Protein AF-A0A962C702-F1 (afdb_monomer)

Radius of gyration: 21.76 Å; Cα contacts (8 Å, |Δi|>4): 280; chains: 1; bounding box: 51×51×62 Å

pLDDT: mean 95.21, std 2.83, range [82.69, 98.62]

Sequence (233 aa):
FKPFEAFQQLKNHALFKPLLEGGEILSAGARAIIEGGYQSLPKVEMPGAMLIGDSAGLVNVPKIKGTHQAMRSGMLAAEHIAETGKCAGWDAKLRASVVMKELRKVRNIRPGFNKGLWFGLANAGWETATAGLSPWTLKNHADHSALKKVSDYESPKRDWTERTLPPRDRL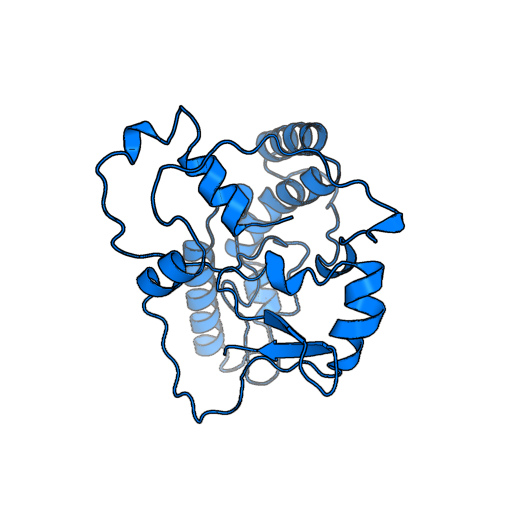ASVYFAATEHDEDQPVHLKVADTNVCITRCAEEYDNPCTRFCPAGVYEIVEDEAGKRLQINA

Mean predicted aligned error: 4.08 Å

Structure (mmCIF, N/CA/C/O backbone):
data_AF-A0A962C702-F1
#
_entry.id   AF-A0A962C702-F1
#
loop_
_atom_site.group_PDB
_atom_site.id
_atom_site.type_symbol
_atom_site.label_atom_id
_atom_site.label_alt_id
_atom_site.label_comp_id
_atom_site.label_asym_id
_atom_site.label_entity_id
_atom_site.label_seq_id
_atom_site.pdbx_PDB_ins_code
_atom_site.Cartn_x
_atom_site.Cartn_y
_atom_site.Cartn_z
_atom_site.occupancy
_atom_site.B_iso_or_equiv
_atom_site.auth_seq_id
_atom_site.auth_comp_id
_atom_site.auth_asym_id
_atom_site.auth_atom_id
_atom_site.pdbx_PDB_model_num
ATOM 1 N N . PHE A 1 1 ? 3.255 3.039 -15.295 1.00 82.69 1 PHE A N 1
ATOM 2 C CA . PHE A 1 1 ? 4.302 3.159 -14.246 1.00 82.69 1 PHE A CA 1
ATOM 3 C C . PHE A 1 1 ? 4.857 1.770 -13.937 1.00 82.69 1 PHE A C 1
ATOM 5 O O . PHE A 1 1 ? 4.079 0.830 -13.961 1.00 82.69 1 PHE A O 1
ATOM 12 N N . LYS A 1 2 ? 6.175 1.622 -13.722 1.00 91.19 2 LYS A N 1
ATOM 13 C CA . LYS A 1 2 ? 6.840 0.339 -13.413 1.00 91.19 2 LYS A CA 1
ATOM 14 C C . LYS A 1 2 ? 7.504 0.446 -12.023 1.00 91.19 2 LYS A C 1
ATOM 16 O O . LYS A 1 2 ? 8.588 1.025 -11.955 1.00 91.19 2 LYS A O 1
ATOM 21 N N . PRO A 1 3 ? 6.869 -0.024 -10.928 1.00 94.12 3 PRO A N 1
ATOM 22 C CA . PRO A 1 3 ? 7.377 0.165 -9.564 1.00 94.12 3 PRO A CA 1
ATOM 23 C C . PRO A 1 3 ? 8.768 -0.436 -9.345 1.00 94.12 3 PRO A C 1
ATOM 25 O O . PRO A 1 3 ? 9.640 0.232 -8.797 1.00 94.12 3 PRO A O 1
ATOM 28 N N . PHE A 1 4 ? 8.995 -1.658 -9.844 1.00 94.06 4 PHE A N 1
ATOM 29 C CA . PHE A 1 4 ? 10.299 -2.319 -9.763 1.00 94.06 4 PHE A CA 1
ATOM 30 C C . PHE A 1 4 ? 11.403 -1.456 -10.379 1.00 94.06 4 PHE A C 1
ATOM 32 O O . PHE A 1 4 ? 12.407 -1.180 -9.732 1.00 94.06 4 PHE A O 1
ATOM 39 N N . GLU A 1 5 ? 11.190 -0.964 -11.602 1.00 92.81 5 GLU A N 1
ATOM 40 C CA . GLU A 1 5 ? 12.182 -0.141 -12.296 1.00 92.81 5 GLU A CA 1
ATOM 41 C C . GLU A 1 5 ? 12.430 1.182 -11.567 1.00 92.81 5 GLU A C 1
ATOM 43 O O . GLU A 1 5 ? 13.575 1.588 -11.421 1.00 92.81 5 GLU A O 1
ATOM 48 N N . ALA A 1 6 ? 11.390 1.821 -11.022 1.00 94.25 6 ALA A N 1
ATOM 49 C CA . ALA A 1 6 ? 11.559 3.035 -10.223 1.00 94.25 6 ALA A CA 1
ATOM 50 C C . ALA A 1 6 ? 12.464 2.803 -8.995 1.00 94.25 6 ALA A C 1
ATOM 52 O O . ALA A 1 6 ? 13.314 3.639 -8.694 1.00 94.25 6 ALA A O 1
ATOM 53 N N . PHE A 1 7 ? 12.334 1.654 -8.325 1.00 95.31 7 PHE A N 1
ATOM 54 C CA . PHE A 1 7 ? 13.227 1.279 -7.228 1.00 95.31 7 PHE A CA 1
ATOM 55 C C . PHE A 1 7 ? 14.659 0.993 -7.707 1.00 95.31 7 PHE A C 1
ATOM 57 O O . PHE A 1 7 ? 15.620 1.433 -7.077 1.00 95.31 7 PHE A O 1
ATOM 64 N N . GLN A 1 8 ? 14.832 0.318 -8.848 1.00 95.00 8 GLN A N 1
ATOM 65 C CA . GLN A 1 8 ? 16.167 0.097 -9.415 1.00 95.00 8 GLN A CA 1
ATOM 66 C C . GLN A 1 8 ? 16.855 1.416 -9.804 1.00 95.00 8 GLN A C 1
ATOM 68 O O . GLN A 1 8 ? 18.053 1.575 -9.567 1.00 95.00 8 GLN A O 1
ATOM 73 N N . GLN A 1 9 ? 16.107 2.379 -10.343 1.00 94.88 9 GLN A N 1
ATOM 74 C CA . GLN A 1 9 ? 16.610 3.715 -10.672 1.00 94.88 9 GLN A CA 1
ATOM 75 C C . GLN A 1 9 ? 17.027 4.489 -9.414 1.00 94.88 9 GLN A C 1
ATOM 77 O O . GLN A 1 9 ? 18.095 5.095 -9.402 1.00 94.88 9 GLN A O 1
ATOM 82 N N . LEU A 1 10 ? 16.263 4.389 -8.316 1.00 95.19 10 LEU A N 1
ATOM 83 C CA . LEU A 1 10 ? 16.649 4.971 -7.024 1.00 95.19 10 LEU A CA 1
ATOM 84 C C . LEU A 1 10 ? 18.017 4.458 -6.555 1.00 95.19 10 LEU A C 1
ATOM 86 O O . LEU A 1 10 ? 18.862 5.254 -6.159 1.00 95.19 10 LEU A O 1
ATOM 90 N N . LYS A 1 11 ? 18.267 3.146 -6.646 1.00 95.75 11 LYS A N 1
ATOM 91 C CA . LYS A 1 11 ? 19.567 2.569 -6.264 1.00 95.75 11 LYS A CA 1
ATOM 92 C C . LYS A 1 11 ? 20.726 3.078 -7.120 1.00 95.75 11 LYS A C 1
ATOM 94 O O . LYS A 1 11 ? 21.837 3.184 -6.619 1.00 95.75 11 LYS A O 1
ATOM 99 N N . ASN A 1 12 ? 20.481 3.379 -8.396 1.00 95.38 12 ASN A N 1
ATOM 100 C CA . ASN A 1 12 ? 21.506 3.880 -9.318 1.00 95.38 12 ASN A CA 1
ATOM 101 C C . ASN A 1 12 ? 21.671 5.411 -9.263 1.00 95.38 12 ASN A C 1
ATOM 103 O O . ASN A 1 12 ? 22.536 5.958 -9.945 1.00 95.38 12 ASN A O 1
ATOM 107 N N . HIS A 1 13 ? 20.886 6.113 -8.444 1.00 95.56 13 HIS A N 1
ATOM 108 C CA . HIS A 1 13 ? 21.063 7.540 -8.206 1.00 95.56 13 HIS A CA 1
ATOM 109 C C . HIS A 1 13 ? 22.401 7.814 -7.496 1.00 95.56 13 HIS A C 1
ATOM 111 O O . HIS A 1 13 ? 22.803 7.055 -6.614 1.00 95.56 13 HIS A O 1
ATOM 117 N N . ALA A 1 14 ? 23.064 8.929 -7.827 1.00 94.88 14 ALA A N 1
ATOM 118 C CA . ALA A 1 14 ? 24.419 9.258 -7.360 1.00 94.88 14 ALA A CA 1
ATOM 119 C C . ALA A 1 14 ? 24.585 9.265 -5.826 1.00 94.88 14 ALA A C 1
ATOM 121 O O . ALA A 1 14 ? 25.662 8.969 -5.326 1.00 94.88 14 ALA A O 1
ATOM 122 N N . LEU A 1 15 ? 23.515 9.562 -5.080 1.00 96.31 15 LEU A N 1
ATOM 123 C CA . LEU A 1 15 ? 23.517 9.522 -3.609 1.00 96.31 15 LEU A CA 1
ATOM 124 C C . LEU A 1 15 ? 23.436 8.107 -3.012 1.00 96.31 15 LEU A C 1
ATOM 126 O O . LEU A 1 15 ? 23.835 7.916 -1.870 1.00 96.31 15 LEU A O 1
ATOM 130 N N . PHE A 1 16 ? 22.892 7.133 -3.746 1.00 96.25 16 PHE A N 1
ATOM 131 C CA . PHE A 1 16 ? 22.671 5.772 -3.243 1.00 96.25 16 PHE A CA 1
ATOM 132 C C . PHE A 1 16 ? 23.670 4.777 -3.820 1.00 96.25 16 PHE A C 1
ATOM 134 O O . PHE A 1 16 ? 24.119 3.888 -3.102 1.00 96.25 16 PHE A O 1
ATOM 141 N N . LYS A 1 17 ? 24.047 4.936 -5.093 1.00 96.31 17 LYS A N 1
ATOM 142 C CA . LYS A 1 17 ? 24.906 3.987 -5.801 1.00 96.31 17 LYS A CA 1
ATOM 143 C C . LYS A 1 17 ? 26.228 3.702 -5.069 1.00 96.31 17 LYS A C 1
ATOM 145 O O . LYS A 1 17 ? 26.481 2.523 -4.832 1.00 96.31 17 LYS A O 1
ATOM 150 N N . PRO A 1 18 ? 27.000 4.705 -4.599 1.00 96.88 18 PRO A N 1
ATOM 151 C CA . PRO A 1 18 ? 28.254 4.451 -3.882 1.00 96.88 18 PRO A CA 1
ATOM 152 C C . PRO A 1 18 ? 28.088 3.664 -2.574 1.00 96.88 18 PRO A C 1
ATOM 154 O O . PRO A 1 18 ? 29.028 3.024 -2.124 1.00 96.88 18 PRO A O 1
ATOM 157 N N . LEU A 1 19 ? 26.900 3.693 -1.957 1.00 97.31 19 LEU A N 1
ATOM 158 C CA . LEU A 1 19 ? 26.612 2.948 -0.724 1.00 97.31 19 LEU A CA 1
ATOM 159 C C . LEU A 1 19 ? 26.338 1.460 -0.980 1.00 97.31 19 LEU A C 1
ATOM 161 O O . LEU A 1 19 ? 26.326 0.668 -0.043 1.00 97.31 19 LEU A O 1
ATOM 165 N N . LEU A 1 20 ? 26.050 1.099 -2.232 1.00 96.75 20 LEU A N 1
ATOM 166 C CA . LEU A 1 20 ? 25.644 -0.244 -2.649 1.00 96.75 20 LEU A CA 1
ATOM 167 C C . LEU A 1 20 ? 26.696 -0.925 -3.536 1.00 96.75 20 LEU A C 1
ATOM 169 O O . LEU A 1 20 ? 26.612 -2.130 -3.768 1.00 96.75 20 LEU A O 1
ATOM 173 N N . GLU A 1 21 ? 27.658 -0.169 -4.068 1.00 96.25 21 GLU A N 1
ATOM 174 C CA . GLU A 1 21 ? 28.747 -0.696 -4.891 1.00 96.25 21 GLU A CA 1
ATOM 175 C C . GLU A 1 21 ? 29.597 -1.709 -4.113 1.00 96.25 21 GLU A C 1
ATOM 177 O O . GLU A 1 21 ? 29.965 -1.491 -2.963 1.00 96.25 21 GLU A O 1
ATOM 182 N N . GLY A 1 22 ? 29.878 -2.853 -4.745 1.00 95.69 22 GLY A N 1
ATOM 183 C CA . GLY A 1 22 ? 30.569 -3.979 -4.107 1.00 95.69 22 GLY A CA 1
ATOM 184 C C . GLY A 1 22 ? 29.722 -4.773 -3.103 1.00 95.69 22 GLY A C 1
ATOM 185 O O . GLY A 1 22 ? 30.197 -5.781 -2.590 1.00 95.69 22 GLY A O 1
ATOM 186 N N . GLY A 1 23 ? 28.483 -4.351 -2.833 1.00 95.75 23 GLY A N 1
ATOM 187 C CA . GLY A 1 23 ? 27.560 -5.064 -1.957 1.00 95.75 23 GLY A CA 1
ATOM 188 C C . GLY A 1 23 ? 26.933 -6.301 -2.605 1.00 95.75 23 GLY A C 1
ATOM 189 O O . GLY A 1 23 ? 26.835 -6.416 -3.829 1.00 95.75 23 GLY A O 1
ATOM 190 N N . GLU A 1 24 ? 26.448 -7.204 -1.757 1.00 95.00 24 GLU A N 1
ATOM 191 C CA . GLU A 1 24 ? 25.751 -8.431 -2.142 1.00 95.00 24 GLU A CA 1
ATOM 192 C C . GLU A 1 24 ? 24.275 -8.376 -1.724 1.00 95.00 24 GLU A C 1
ATOM 194 O O . GLU A 1 24 ? 23.918 -7.811 -0.687 1.00 95.00 24 GLU A O 1
ATOM 199 N N . ILE A 1 25 ? 23.394 -8.962 -2.538 1.00 94.88 25 ILE A N 1
ATOM 200 C CA . ILE A 1 25 ? 21.971 -9.084 -2.210 1.00 94.88 25 ILE A CA 1
ATOM 201 C C . ILE A 1 25 ? 21.776 -10.371 -1.418 1.00 94.88 25 ILE A C 1
ATOM 203 O O . ILE A 1 25 ? 21.958 -11.456 -1.954 1.00 94.88 25 ILE A O 1
ATOM 207 N N . LEU A 1 26 ? 21.345 -10.242 -0.165 1.00 95.25 26 LEU A N 1
ATOM 208 C CA . LEU A 1 26 ? 21.017 -11.398 0.677 1.00 95.25 26 LEU A CA 1
ATOM 209 C C . LEU A 1 26 ? 19.548 -11.813 0.562 1.00 95.25 26 LEU A C 1
ATOM 211 O O . LEU A 1 26 ? 19.212 -12.980 0.719 1.00 95.25 26 LEU A O 1
ATOM 215 N N . SER A 1 27 ? 18.663 -10.850 0.310 1.00 95.25 27 SER A N 1
ATOM 216 C CA . SER A 1 27 ? 17.223 -11.082 0.216 1.00 95.25 27 SER A CA 1
ATOM 217 C C . SER A 1 27 ? 16.543 -9.963 -0.562 1.00 95.25 27 SER A C 1
ATOM 219 O O . SER A 1 27 ? 16.979 -8.809 -0.500 1.00 95.25 27 SER A O 1
ATOM 221 N N . ALA A 1 28 ? 15.432 -10.277 -1.219 1.00 94.62 28 ALA A N 1
ATOM 222 C CA . ALA A 1 28 ? 14.555 -9.300 -1.848 1.00 94.62 28 ALA A CA 1
ATOM 223 C C . ALA A 1 28 ? 13.089 -9.604 -1.529 1.00 94.62 28 ALA A C 1
ATOM 225 O O . ALA A 1 28 ? 12.718 -10.726 -1.217 1.00 94.62 28 ALA A O 1
ATOM 226 N N . GLY A 1 29 ? 12.230 -8.593 -1.611 1.00 94.62 29 GLY A N 1
ATOM 227 C CA . GLY A 1 29 ? 10.808 -8.782 -1.369 1.00 94.62 29 GLY A CA 1
ATOM 228 C C . GLY A 1 29 ? 9.992 -7.570 -1.777 1.00 94.62 29 GLY A C 1
ATOM 229 O O . GLY A 1 29 ? 10.511 -6.461 -1.924 1.00 94.62 29 GLY A O 1
ATOM 230 N N . ALA A 1 30 ? 8.696 -7.790 -1.957 1.00 95.06 30 ALA A N 1
ATOM 231 C CA . ALA A 1 30 ? 7.734 -6.739 -2.234 1.00 95.06 30 ALA A CA 1
ATOM 232 C C . ALA A 1 30 ? 6.443 -7.009 -1.463 1.00 95.06 30 ALA A C 1
ATOM 234 O O . ALA A 1 30 ? 5.958 -8.138 -1.401 1.00 95.06 30 ALA A O 1
ATOM 235 N N . ARG A 1 31 ? 5.866 -5.956 -0.886 1.00 95.25 31 ARG A N 1
ATOM 236 C CA . ARG A 1 31 ? 4.598 -6.031 -0.163 1.00 95.25 31 ARG A CA 1
ATOM 237 C C . ARG A 1 31 ? 3.802 -4.757 -0.403 1.00 95.25 31 ARG A C 1
ATOM 239 O O . ARG A 1 31 ? 4.366 -3.665 -0.397 1.00 95.25 31 ARG A O 1
ATOM 246 N N . ALA A 1 32 ? 2.497 -4.898 -0.612 1.00 95.44 32 ALA A N 1
ATOM 247 C CA . ALA A 1 32 ? 1.594 -3.756 -0.587 1.00 95.44 32 ALA A CA 1
ATOM 248 C C . ALA A 1 32 ? 1.480 -3.221 0.848 1.00 95.44 32 ALA A C 1
ATOM 250 O O . ALA A 1 32 ? 1.420 -3.998 1.800 1.00 95.44 32 ALA A O 1
ATOM 251 N N . ILE A 1 33 ? 1.427 -1.900 0.991 1.00 94.94 33 ILE A N 1
ATOM 252 C CA . ILE A 1 33 ? 1.193 -1.218 2.265 1.00 94.94 33 ILE A CA 1
ATOM 253 C C . ILE A 1 33 ? -0.143 -0.485 2.203 1.00 94.94 33 ILE A C 1
ATOM 255 O O . ILE A 1 33 ? -0.552 -0.003 1.148 1.00 94.94 33 ILE A O 1
ATOM 259 N N . ILE A 1 34 ? -0.830 -0.400 3.338 1.00 94.88 34 ILE A N 1
ATOM 260 C CA . ILE A 1 34 ? -2.111 0.288 3.428 1.00 94.88 34 ILE A CA 1
ATOM 261 C C . ILE A 1 34 ? -1.848 1.783 3.552 1.00 94.88 34 ILE A C 1
ATOM 263 O O . ILE A 1 34 ? -1.148 2.219 4.465 1.00 94.88 34 ILE A O 1
ATOM 267 N N . GLU A 1 35 ? -2.465 2.572 2.670 1.00 95.25 35 GLU A N 1
ATOM 268 C CA . GLU A 1 35 ? -2.327 4.029 2.695 1.00 95.25 35 GLU A CA 1
ATOM 269 C C . GLU A 1 35 ? -3.626 4.824 2.890 1.00 95.25 35 GLU A C 1
ATOM 271 O O . GLU A 1 35 ? -3.594 6.049 3.005 1.00 95.25 35 GLU A O 1
ATOM 276 N N . GLY A 1 36 ? -4.767 4.137 3.002 1.00 94.50 36 GLY A N 1
ATOM 277 C CA . GLY A 1 36 ? -6.073 4.780 3.170 1.00 94.50 36 GLY A CA 1
ATOM 278 C C . GLY A 1 36 ? -6.286 5.446 4.538 1.00 94.50 36 GLY A C 1
ATOM 279 O O . GLY A 1 36 ? -6.975 6.463 4.634 1.00 94.50 36 GLY A O 1
ATOM 280 N N . GLY A 1 37 ? -5.674 4.909 5.597 1.00 93.81 37 GLY A N 1
ATOM 281 C CA . GLY A 1 37 ? -5.727 5.475 6.946 1.00 93.81 37 GLY A CA 1
ATOM 282 C C . GLY A 1 37 ? -7.147 5.618 7.510 1.00 93.81 37 GLY A C 1
ATOM 283 O O . GLY A 1 37 ? -8.040 4.825 7.220 1.00 93.81 37 GLY A O 1
ATOM 284 N N . TYR A 1 38 ? -7.357 6.655 8.329 1.00 96.31 38 TYR A N 1
ATOM 285 C CA . TYR A 1 38 ? -8.595 6.882 9.088 1.00 96.31 38 TYR A CA 1
ATOM 286 C C . TYR A 1 38 ? -9.871 6.862 8.228 1.00 96.31 38 TYR A C 1
ATOM 288 O O . TYR A 1 38 ? -10.896 6.338 8.655 1.00 96.31 38 TYR A O 1
ATOM 296 N N . GLN A 1 39 ? -9.822 7.432 7.023 1.00 95.50 39 GLN A N 1
ATOM 297 C CA . GLN A 1 39 ? -10.988 7.568 6.143 1.00 95.50 39 GLN A CA 1
ATOM 298 C C . GLN A 1 39 ? -11.396 6.272 5.454 1.00 95.50 39 GLN A C 1
ATOM 300 O O . GLN A 1 39 ? -12.529 6.169 4.992 1.00 95.50 39 GLN A O 1
ATOM 305 N N . SER A 1 40 ? -10.478 5.313 5.366 1.00 96.31 40 SER A N 1
ATOM 306 C CA . SER A 1 40 ? -10.712 4.032 4.703 1.00 96.31 40 SER A CA 1
ATOM 307 C C . SER A 1 40 ? -10.994 2.903 5.694 1.00 96.31 40 SER A C 1
ATOM 309 O O . SER A 1 40 ? -11.042 1.749 5.281 1.00 96.31 40 SER A O 1
ATOM 311 N N . LEU A 1 41 ? -11.176 3.211 6.985 1.00 95.88 41 LEU A N 1
ATOM 312 C CA . LEU A 1 41 ? -11.465 2.203 8.000 1.00 95.88 41 LEU A CA 1
ATOM 313 C C . LEU A 1 41 ? -12.861 1.593 7.767 1.00 95.88 41 LEU A C 1
ATOM 315 O O . LEU A 1 41 ? -13.858 2.317 7.894 1.00 95.88 41 LEU A O 1
ATOM 319 N N . PRO A 1 42 ? -12.968 0.284 7.477 1.00 96.19 42 PRO A N 1
ATOM 320 C CA . PRO A 1 42 ? -14.259 -0.369 7.316 1.00 96.19 42 PRO A CA 1
ATOM 321 C C . PRO A 1 42 ? -14.951 -0.540 8.676 1.00 96.19 42 PRO A C 1
ATOM 323 O O . PRO A 1 42 ? -14.429 -0.151 9.725 1.00 96.19 42 PRO A O 1
ATOM 326 N N . LYS A 1 43 ? -16.133 -1.162 8.674 1.00 97.75 43 LYS A N 1
ATOM 327 C CA . LYS A 1 43 ? -16.641 -1.795 9.893 1.00 97.75 43 LYS A CA 1
ATOM 328 C C . LYS A 1 43 ? -15.689 -2.936 10.259 1.00 97.75 43 LYS A C 1
ATOM 330 O O . LYS A 1 43 ? -15.456 -3.814 9.432 1.00 97.75 43 LYS A O 1
ATOM 335 N N . VAL A 1 44 ? -15.139 -2.917 11.471 1.00 98.31 44 VAL A N 1
ATOM 336 C CA . VAL A 1 44 ? -14.094 -3.879 11.877 1.00 98.31 44 VAL A CA 1
ATOM 337 C C . VAL A 1 44 ? -14.623 -5.098 12.636 1.00 98.31 44 VAL A C 1
ATOM 339 O O . VAL A 1 44 ? -13.837 -5.867 13.173 1.00 98.31 44 VAL A O 1
ATOM 342 N N . GLU A 1 45 ? -15.937 -5.307 12.687 1.00 97.94 45 GLU A N 1
ATOM 343 C CA . GLU A 1 45 ? -16.560 -6.436 13.387 1.00 97.94 45 GLU A CA 1
ATOM 344 C C . GLU A 1 45 ? -17.673 -7.087 12.556 1.00 97.94 45 GLU A C 1
ATOM 346 O O . GLU A 1 45 ? -18.395 -6.413 11.812 1.00 97.94 45 GLU A O 1
ATOM 351 N N . MET A 1 46 ? -17.847 -8.394 12.740 1.00 97.62 46 MET A N 1
ATOM 352 C CA . MET A 1 46 ? -18.947 -9.195 12.198 1.00 97.62 46 MET A CA 1
ATOM 353 C C . MET A 1 46 ? -19.212 -10.411 13.110 1.00 97.62 46 MET A C 1
ATOM 355 O O . MET A 1 46 ? -18.408 -10.678 14.009 1.00 97.62 46 MET A O 1
ATOM 359 N N . PRO A 1 47 ? -20.328 -11.150 12.946 1.00 97.12 47 PRO A N 1
ATOM 360 C CA . PRO A 1 47 ? -20.579 -12.349 13.742 1.00 97.12 47 PRO A CA 1
ATOM 361 C C . PRO A 1 47 ? -19.411 -13.339 13.650 1.00 97.12 47 PRO A C 1
ATOM 363 O O . PRO A 1 47 ? -19.092 -13.831 12.573 1.00 97.12 47 PRO A O 1
ATOM 366 N N . GLY A 1 48 ? -18.760 -13.593 14.787 1.00 96.62 48 GLY A N 1
ATOM 367 C CA . GLY A 1 48 ? -17.631 -14.519 14.886 1.00 96.62 48 GLY A CA 1
ATOM 368 C C . GLY A 1 48 ? -16.276 -13.986 14.408 1.00 96.62 48 GLY A C 1
ATOM 369 O O . GLY A 1 48 ? -15.314 -14.746 14.447 1.00 96.62 48 GLY A O 1
ATOM 370 N N . ALA A 1 49 ? -16.156 -12.720 13.983 1.00 97.81 49 ALA A N 1
ATOM 371 C CA . ALA A 1 49 ? -14.866 -12.177 13.554 1.00 97.81 49 ALA A CA 1
ATOM 372 C C . ALA A 1 49 ? -14.655 -10.689 13.881 1.00 97.81 49 ALA A C 1
ATOM 374 O O . ALA A 1 49 ? -15.578 -9.872 13.910 1.00 97.81 49 ALA A O 1
ATOM 375 N N . MET A 1 50 ? -13.382 -10.344 14.082 1.00 98.38 50 MET A N 1
ATOM 376 C CA . MET A 1 50 ? -12.879 -8.989 14.300 1.00 98.38 50 MET A CA 1
ATOM 377 C C . MET A 1 50 ? -11.700 -8.732 13.358 1.00 98.38 50 MET A C 1
ATOM 379 O O . MET A 1 50 ? -10.844 -9.596 13.179 1.00 98.38 50 MET A O 1
ATOM 383 N N . LEU A 1 51 ? -11.634 -7.536 12.778 1.00 98.38 51 LEU A N 1
ATOM 384 C CA . LEU A 1 51 ? -10.494 -7.073 11.992 1.00 98.38 51 LEU A CA 1
ATOM 385 C C . LEU A 1 51 ? -9.542 -6.282 12.894 1.00 98.38 51 LEU A C 1
ATOM 387 O O . LEU A 1 51 ? -9.964 -5.380 13.623 1.00 98.38 51 LEU A O 1
ATOM 391 N N . ILE A 1 52 ? -8.253 -6.606 12.811 1.00 98.31 52 ILE A N 1
ATOM 392 C CA . ILE A 1 52 ? -7.160 -5.951 13.541 1.00 98.31 52 ILE A CA 1
ATOM 393 C C . ILE A 1 52 ? -5.985 -5.658 12.595 1.00 98.31 52 ILE A C 1
ATOM 395 O O . ILE A 1 52 ? -5.938 -6.152 11.466 1.00 98.31 52 ILE A O 1
ATOM 399 N N . GLY A 1 53 ? -5.028 -4.850 13.051 1.00 97.62 53 GLY A N 1
ATOM 400 C CA . GLY A 1 53 ? -3.805 -4.516 12.318 1.00 97.62 53 GLY A CA 1
ATOM 401 C C . GLY A 1 53 ? -4.030 -3.979 10.911 1.00 97.62 53 GLY A C 1
ATOM 402 O O . GLY A 1 53 ? -4.942 -3.190 10.664 1.00 97.62 53 GLY A O 1
ATOM 403 N N . ASP A 1 54 ? -3.174 -4.394 9.985 1.00 96.31 54 ASP A N 1
ATOM 404 C CA . ASP A 1 54 ? -3.204 -3.913 8.603 1.00 96.31 54 ASP A CA 1
ATOM 405 C C . ASP A 1 54 ? -4.437 -4.410 7.836 1.00 96.31 54 ASP A C 1
ATOM 407 O O . ASP A 1 54 ? -4.884 -3.729 6.921 1.00 96.31 54 ASP A O 1
ATOM 411 N N . SER A 1 55 ? -5.062 -5.516 8.263 1.00 96.06 55 SER A N 1
ATOM 412 C CA . SER A 1 55 ? -6.355 -5.968 7.721 1.00 96.06 55 SER A CA 1
ATOM 413 C C . SER A 1 55 ? -7.480 -4.967 8.018 1.00 96.06 55 SER A C 1
ATOM 415 O O . SER A 1 55 ? -8.322 -4.692 7.167 1.00 96.06 55 SER A O 1
ATOM 417 N N . ALA A 1 56 ? -7.451 -4.340 9.199 1.00 96.75 56 ALA A N 1
ATOM 418 C CA . ALA A 1 56 ? -8.323 -3.209 9.516 1.00 96.75 56 ALA A CA 1
ATOM 419 C C . ALA A 1 56 ? -7.839 -1.883 8.893 1.00 96.75 56 ALA A C 1
ATOM 421 O O . ALA A 1 56 ? -8.597 -0.920 8.860 1.00 96.75 56 ALA A O 1
ATOM 422 N N . GLY A 1 57 ? -6.599 -1.815 8.399 1.00 96.12 57 GLY A N 1
ATOM 423 C CA . GLY A 1 57 ? -6.019 -0.636 7.757 1.00 96.12 57 GLY A CA 1
ATOM 424 C C . GLY A 1 57 ? -5.374 0.372 8.712 1.00 96.12 57 GLY A C 1
ATOM 425 O O . GLY A 1 57 ? -5.450 1.582 8.496 1.00 96.12 57 GLY A O 1
ATOM 426 N N . LEU A 1 58 ? -4.731 -0.106 9.782 1.00 97.19 58 LEU A N 1
ATOM 427 C CA . LEU A 1 58 ? -4.280 0.727 10.907 1.00 97.19 58 LEU A CA 1
ATOM 428 C C . LEU A 1 58 ? -2.875 1.348 10.751 1.00 97.19 58 LEU A C 1
ATOM 430 O O . LEU A 1 58 ? -2.202 1.636 11.742 1.00 97.19 58 LEU A O 1
ATOM 434 N N . VAL A 1 59 ? -2.431 1.599 9.518 1.00 97.38 59 VAL A N 1
ATOM 435 C CA . VAL A 1 59 ? -1.088 2.124 9.220 1.00 97.38 59 VAL A CA 1
ATOM 436 C C . VAL A 1 59 ? -1.031 3.651 9.342 1.00 97.38 59 VAL A C 1
ATOM 438 O O . VAL A 1 59 ? -1.814 4.382 8.735 1.00 97.38 59 VAL A O 1
ATOM 441 N N . ASN A 1 60 ? -0.039 4.161 10.079 1.00 96.56 60 ASN A N 1
ATOM 442 C CA . ASN A 1 60 ? 0.332 5.575 10.063 1.00 96.56 60 ASN A CA 1
ATOM 443 C C . ASN A 1 60 ? 1.282 5.844 8.884 1.00 96.56 60 ASN A C 1
ATOM 445 O O . ASN A 1 60 ? 2.504 5.731 9.018 1.00 96.56 60 ASN A O 1
ATOM 449 N N . VAL A 1 61 ? 0.708 6.188 7.729 1.00 94.50 61 VAL A N 1
ATOM 450 C CA . VAL A 1 61 ? 1.433 6.354 6.454 1.00 94.50 61 VAL A CA 1
ATOM 451 C C . VAL A 1 61 ? 2.535 7.411 6.523 1.00 94.50 61 VAL A C 1
ATOM 453 O O . VAL A 1 61 ? 3.655 7.094 6.134 1.00 94.50 61 VAL A O 1
ATOM 456 N N . PRO A 1 62 ? 2.305 8.627 7.064 1.00 93.62 62 PRO A N 1
ATOM 457 C CA . PRO A 1 62 ? 3.356 9.649 7.102 1.00 93.62 62 PRO A CA 1
ATOM 458 C C . PRO A 1 62 ? 4.580 9.248 7.927 1.00 93.62 62 PRO A C 1
ATOM 460 O O . PRO A 1 62 ? 5.676 9.735 7.673 1.00 93.62 62 PRO A O 1
ATOM 463 N N . LYS A 1 63 ? 4.406 8.361 8.914 1.00 94.06 63 LYS A N 1
ATOM 464 C CA . LYS A 1 63 ? 5.517 7.798 9.692 1.00 94.06 63 LYS A CA 1
ATOM 465 C C . LYS A 1 63 ? 6.072 6.501 9.105 1.00 94.06 63 LYS A C 1
ATOM 467 O O . LYS A 1 63 ? 7.103 6.048 9.588 1.00 94.06 63 LYS A O 1
ATOM 472 N N . ILE A 1 64 ? 5.373 5.887 8.147 1.00 94.56 64 ILE A N 1
ATOM 473 C CA . ILE A 1 64 ? 5.622 4.528 7.643 1.00 94.56 64 ILE A CA 1
ATOM 474 C C . ILE A 1 64 ? 5.636 3.519 8.811 1.00 94.56 64 ILE A C 1
ATOM 476 O O . ILE A 1 64 ? 6.549 2.715 8.971 1.00 94.56 64 ILE A O 1
ATOM 480 N N . LYS A 1 65 ? 4.637 3.611 9.704 1.00 95.19 65 LYS A N 1
ATOM 481 C CA . LYS A 1 65 ? 4.544 2.765 10.910 1.00 95.19 65 LYS A CA 1
ATOM 482 C C . LYS A 1 65 ? 3.154 2.158 11.076 1.00 95.19 65 LYS A C 1
ATOM 484 O O . LYS A 1 65 ? 2.198 2.878 11.358 1.00 95.19 65 LYS A O 1
ATOM 489 N N . GLY A 1 66 ? 3.066 0.835 10.951 1.00 95.06 66 GLY A N 1
ATOM 490 C CA . GLY A 1 66 ? 1.858 0.045 11.235 1.00 95.06 66 GLY A CA 1
ATOM 491 C C . GLY A 1 66 ? 2.010 -0.909 12.422 1.00 95.06 66 GLY A C 1
ATOM 492 O O . GLY A 1 66 ? 1.051 -1.138 13.152 1.00 95.06 66 GLY A O 1
ATOM 493 N N . THR A 1 67 ? 3.225 -1.399 12.694 1.00 97.25 67 THR A N 1
ATOM 494 C CA . THR A 1 67 ? 3.481 -2.476 13.666 1.00 97.25 67 THR A CA 1
ATOM 495 C C . THR A 1 67 ? 2.950 -2.176 15.067 1.00 97.25 67 THR A C 1
ATOM 497 O O . THR A 1 67 ? 2.289 -3.014 15.673 1.00 97.25 67 THR A O 1
ATOM 500 N N . HIS A 1 68 ? 3.181 -0.967 15.590 1.00 97.38 68 HIS A N 1
ATOM 501 C CA . HIS A 1 68 ? 2.712 -0.596 16.931 1.00 97.38 68 HIS A CA 1
ATOM 502 C C . HIS A 1 68 ? 1.188 -0.504 17.013 1.00 97.38 68 HIS A C 1
ATOM 504 O O . HIS A 1 68 ? 0.610 -0.858 18.037 1.00 97.38 68 HIS A O 1
ATOM 510 N N . GLN A 1 69 ? 0.533 -0.066 15.938 1.00 97.56 69 GLN A N 1
ATOM 511 C CA . GLN A 1 69 ? -0.925 -0.006 15.861 1.00 97.56 69 GLN A CA 1
ATOM 512 C C . GLN A 1 69 ? -1.525 -1.400 15.717 1.00 97.56 69 GLN A C 1
ATOM 514 O O . GLN A 1 69 ? -2.522 -1.696 16.373 1.00 97.56 69 GLN A O 1
ATOM 519 N N . ALA A 1 70 ? -0.886 -2.273 14.935 1.00 97.88 70 ALA A N 1
ATOM 520 C CA . ALA A 1 70 ? -1.279 -3.666 14.811 1.00 97.88 70 ALA A CA 1
ATOM 521 C C . ALA A 1 70 ? -1.214 -4.390 16.158 1.00 97.88 70 ALA A C 1
ATOM 523 O O . ALA A 1 70 ? -2.231 -4.930 16.593 1.00 97.88 70 ALA A O 1
ATOM 524 N N . MET A 1 71 ? -0.090 -4.289 16.874 1.00 98.50 71 MET A N 1
ATOM 525 C CA . MET A 1 71 ? 0.054 -4.868 18.215 1.00 98.50 71 MET A CA 1
ATOM 526 C C . MET A 1 71 ? -0.996 -4.324 19.190 1.00 98.50 71 MET A C 1
ATOM 528 O O . MET A 1 71 ? -1.707 -5.103 19.820 1.00 98.50 71 MET A O 1
ATOM 532 N N . ARG A 1 72 ? -1.168 -2.996 19.262 1.00 98.31 72 ARG A N 1
ATOM 533 C CA . ARG A 1 72 ? -2.184 -2.371 20.128 1.00 98.31 72 ARG A CA 1
ATOM 534 C C . ARG A 1 72 ? -3.596 -2.843 19.802 1.00 98.31 72 ARG A C 1
ATOM 536 O O . ARG A 1 72 ? -4.361 -3.127 20.713 1.00 98.31 72 ARG A O 1
ATOM 543 N N . SER A 1 73 ? -3.948 -2.929 18.520 1.00 98.44 73 SER A N 1
ATOM 544 C CA . SER A 1 73 ? -5.270 -3.410 18.113 1.00 98.44 73 SER A CA 1
ATOM 545 C C . SER A 1 73 ? -5.490 -4.879 18.477 1.00 98.44 73 SER A C 1
ATOM 547 O O . SER A 1 73 ? -6.579 -5.219 18.919 1.00 98.44 73 SER A O 1
ATOM 549 N N . GLY A 1 74 ? -4.458 -5.724 18.375 1.00 98.62 74 GLY A N 1
ATOM 550 C CA . GLY A 1 74 ? -4.526 -7.120 18.806 1.00 98.62 74 GLY A CA 1
ATOM 551 C C . GLY A 1 74 ? -4.730 -7.257 20.315 1.00 98.62 74 GLY A C 1
ATOM 552 O O . GLY A 1 74 ? -5.610 -7.996 20.741 1.00 98.62 74 GLY A O 1
ATOM 553 N N . MET A 1 75 ? -3.987 -6.487 21.117 1.00 98.62 75 MET A N 1
ATOM 554 C CA . MET A 1 75 ? -4.158 -6.457 22.577 1.00 98.62 75 MET A CA 1
ATOM 555 C C . MET A 1 75 ? -5.567 -6.000 22.972 1.00 98.62 75 MET A C 1
ATOM 557 O O . MET A 1 75 ? -6.245 -6.679 23.735 1.00 98.62 75 MET A O 1
ATOM 561 N N . LEU A 1 76 ? -6.051 -4.901 22.384 1.00 98.50 76 LEU A N 1
ATOM 562 C CA . LEU A 1 76 ? -7.394 -4.379 22.654 1.00 98.50 76 LEU A CA 1
ATOM 563 C C . LEU A 1 76 ? -8.502 -5.361 22.245 1.00 98.50 76 LEU A C 1
ATOM 565 O O . LEU A 1 76 ? -9.520 -5.455 22.932 1.00 98.50 76 LEU A O 1
ATOM 569 N N . ALA A 1 77 ? -8.326 -6.078 21.131 1.00 98.56 77 ALA A N 1
ATOM 570 C CA . ALA A 1 77 ? -9.272 -7.096 20.680 1.00 98.56 77 ALA A CA 1
ATOM 571 C C . ALA A 1 77 ? -9.274 -8.316 21.613 1.00 98.56 77 ALA A C 1
ATOM 573 O O . ALA A 1 77 ? -10.338 -8.860 21.907 1.00 98.56 77 ALA A O 1
ATOM 574 N N . ALA A 1 78 ? -8.104 -8.716 22.120 1.00 98.56 78 ALA A N 1
ATOM 575 C CA . ALA A 1 78 ? -7.978 -9.781 23.111 1.00 98.56 78 ALA A CA 1
ATOM 576 C C . ALA A 1 78 ? -8.663 -9.410 24.439 1.00 98.56 78 ALA A C 1
ATOM 578 O O . ALA A 1 78 ? -9.425 -10.204 24.982 1.00 98.56 78 ALA A O 1
ATOM 579 N N . GLU A 1 79 ? -8.471 -8.184 24.929 1.00 98.44 79 GLU A N 1
ATOM 580 C CA . GLU A 1 79 ? -9.185 -7.673 26.108 1.00 98.44 79 GLU A CA 1
ATOM 581 C C . GLU A 1 79 ? -10.701 -7.658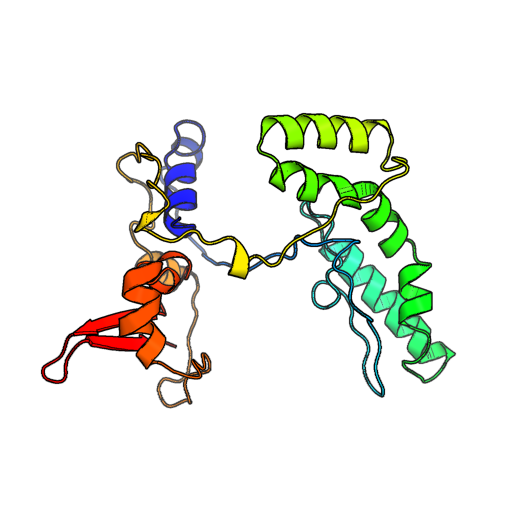 25.873 1.00 98.44 79 GLU A C 1
ATOM 583 O O . GLU A 1 79 ? -11.470 -8.123 26.706 1.00 98.44 79 GLU A O 1
ATOM 588 N N . HIS A 1 80 ? -11.143 -7.168 24.707 1.00 98.38 80 HIS A N 1
ATOM 589 C CA . HIS A 1 80 ? -12.561 -7.140 24.329 1.00 98.38 80 HIS A CA 1
ATOM 590 C C . HIS A 1 80 ? -13.215 -8.519 24.386 1.00 98.38 80 HIS A C 1
ATOM 592 O O . HIS A 1 80 ? -14.290 -8.672 24.970 1.00 98.38 80 HIS A O 1
ATOM 598 N N . ILE A 1 81 ? -12.577 -9.524 23.780 1.00 98.06 81 ILE A N 1
ATOM 599 C CA . ILE A 1 81 ? -13.142 -10.871 23.742 1.00 98.06 81 ILE A CA 1
ATOM 600 C C . ILE A 1 81 ? -13.085 -11.543 25.117 1.00 98.06 81 ILE A C 1
ATOM 602 O O . ILE A 1 81 ? -14.033 -12.235 25.474 1.00 98.06 81 ILE A O 1
ATOM 606 N N . ALA A 1 82 ? -12.037 -11.294 25.908 1.00 98.31 82 ALA A N 1
ATOM 607 C CA . ALA A 1 82 ? -11.921 -11.819 27.266 1.00 98.31 82 ALA A CA 1
ATOM 608 C C . ALA A 1 82 ? -12.999 -11.252 28.208 1.00 98.31 82 ALA A C 1
ATOM 610 O O . ALA A 1 82 ? -13.545 -11.986 29.025 1.00 98.31 82 ALA A O 1
ATOM 611 N N . GLU A 1 83 ? -13.335 -9.966 28.073 1.00 97.94 83 GLU A N 1
ATOM 612 C CA . GLU A 1 83 ? -14.348 -9.289 28.894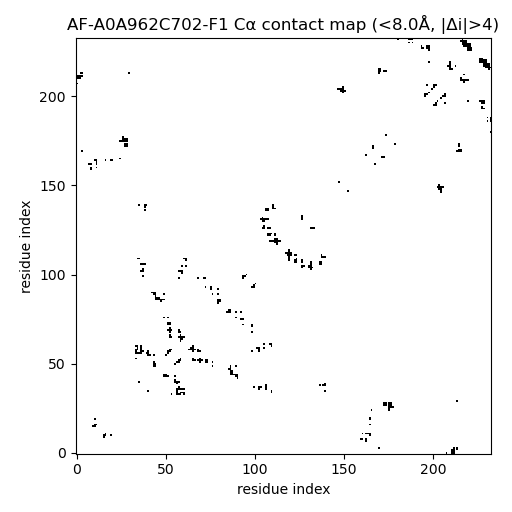 1.00 97.94 83 GLU A CA 1
ATOM 613 C C . GLU A 1 83 ? -15.782 -9.657 28.494 1.00 97.94 83 GLU A C 1
ATOM 615 O O . GLU A 1 83 ? -16.649 -9.840 29.348 1.00 97.94 83 GLU A O 1
ATOM 620 N N . THR A 1 84 ? -16.061 -9.716 27.190 1.00 97.50 84 THR A N 1
ATOM 621 C CA . THR A 1 84 ? -17.443 -9.773 26.680 1.00 97.50 84 THR A CA 1
ATOM 622 C C . THR A 1 84 ? -17.853 -11.142 26.148 1.00 97.50 84 THR A C 1
ATOM 624 O O . THR A 1 84 ? -19.048 -11.401 25.977 1.00 97.50 84 THR A O 1
ATOM 627 N N . GLY A 1 85 ? -16.882 -11.997 25.814 1.00 97.06 85 GLY A N 1
ATOM 628 C CA . GLY A 1 85 ? -17.096 -13.258 25.105 1.00 97.06 85 GLY A CA 1
ATOM 629 C C . GLY A 1 85 ? -17.675 -13.099 23.693 1.00 97.06 85 GLY A C 1
ATOM 630 O O . GLY A 1 85 ? -18.148 -14.080 23.121 1.00 97.06 85 GLY A O 1
ATOM 631 N N . LYS A 1 86 ? -17.717 -11.881 23.128 1.00 97.06 86 LYS A N 1
ATOM 632 C CA . LYS A 1 86 ? -18.394 -11.578 21.854 1.00 97.06 86 LYS A CA 1
ATOM 633 C C . LYS A 1 86 ? -17.573 -10.618 20.989 1.00 97.06 86 LYS A C 1
ATOM 635 O O . LYS A 1 86 ? -16.889 -9.740 21.490 1.00 97.06 86 LYS A O 1
ATOM 640 N N . CYS A 1 87 ? -17.695 -10.729 19.664 1.00 98.00 87 CYS A N 1
ATOM 641 C CA . CYS A 1 87 ? -17.067 -9.779 18.730 1.00 98.00 87 CYS A CA 1
ATOM 642 C C . CYS A 1 87 ? -17.801 -8.428 18.657 1.00 98.00 87 CYS A C 1
ATOM 644 O O . CYS A 1 87 ? -17.197 -7.421 18.311 1.00 98.00 87 CYS A O 1
ATOM 646 N N . ALA A 1 88 ? -19.102 -8.400 18.965 1.00 98.31 88 ALA A N 1
ATOM 647 C CA . ALA A 1 88 ? -19.909 -7.183 18.908 1.00 98.31 88 ALA A CA 1
ATOM 648 C C . ALA A 1 88 ? -19.396 -6.115 19.891 1.00 98.31 88 ALA A C 1
ATOM 650 O O . ALA A 1 88 ? -19.076 -6.426 21.038 1.00 98.31 88 ALA A O 1
ATOM 651 N N . GLY A 1 89 ? -19.351 -4.860 19.443 1.00 98.19 89 GLY A N 1
ATOM 652 C CA . GLY A 1 89 ? -18.826 -3.723 20.203 1.00 98.19 89 GLY A CA 1
ATOM 653 C C . GLY A 1 89 ? -17.331 -3.455 19.986 1.00 98.19 89 GLY A C 1
ATOM 654 O O . GLY A 1 89 ? -16.839 -2.405 20.408 1.00 98.19 89 GLY A O 1
ATOM 655 N N . TRP A 1 90 ? -16.620 -4.342 19.286 1.00 98.56 90 TRP A N 1
ATOM 656 C CA . TRP A 1 90 ? -15.225 -4.154 18.906 1.00 98.56 90 TRP A CA 1
ATOM 657 C C . TRP A 1 90 ? -15.010 -2.903 18.048 1.00 98.56 90 TRP A C 1
ATOM 659 O O . TRP A 1 90 ? -14.074 -2.146 18.305 1.00 98.56 90 TRP A O 1
ATOM 669 N N . ASP A 1 91 ? -15.882 -2.626 17.075 1.00 98.50 91 ASP A N 1
ATOM 670 C CA . ASP A 1 91 ? -15.741 -1.439 16.218 1.00 98.50 91 ASP A CA 1
ATOM 671 C C . ASP A 1 91 ? -15.791 -0.144 17.041 1.00 98.50 91 ASP A C 1
ATOM 673 O O . ASP A 1 91 ? -14.927 0.726 16.895 1.00 98.50 91 ASP A O 1
ATOM 677 N N . ALA A 1 92 ? -16.717 -0.061 17.999 1.00 98.25 92 ALA A N 1
ATOM 678 C CA . ALA A 1 92 ? -16.798 1.064 18.924 1.00 98.25 92 ALA A CA 1
ATOM 679 C C . ALA A 1 92 ? -15.554 1.158 19.829 1.00 98.25 92 ALA A C 1
ATOM 681 O O . ALA A 1 92 ? -14.979 2.244 19.965 1.00 98.25 92 ALA A O 1
ATOM 682 N N . LYS A 1 93 ? -15.094 0.031 20.400 1.00 98.38 93 LYS A N 1
ATOM 683 C CA . LYS A 1 93 ? -13.899 -0.020 21.266 1.00 98.38 93 LYS A CA 1
ATOM 684 C C . LYS A 1 93 ? -12.642 0.423 20.511 1.00 98.38 93 LYS A C 1
ATOM 686 O O . LYS A 1 93 ? -11.900 1.279 21.000 1.00 98.38 93 LYS A O 1
ATOM 691 N N . LEU A 1 94 ? -12.434 -0.065 19.286 1.00 98.56 94 LEU A N 1
ATOM 692 C CA . LEU A 1 94 ? -11.313 0.350 18.443 1.00 98.56 94 LEU A CA 1
ATOM 693 C C . LEU A 1 94 ? -11.400 1.838 18.092 1.00 98.56 94 LEU A C 1
ATOM 695 O O . LEU A 1 94 ? -10.397 2.545 18.206 1.00 98.56 94 LEU A O 1
ATOM 699 N N . ARG A 1 95 ? -12.577 2.347 17.706 1.00 98.25 95 ARG A N 1
ATOM 700 C CA . ARG A 1 95 ? -12.756 3.766 17.353 1.00 98.25 95 ARG A CA 1
ATOM 701 C C . ARG A 1 95 ? -12.536 4.720 18.529 1.00 98.25 95 ARG A C 1
ATOM 703 O O . ARG A 1 95 ? -12.087 5.844 18.307 1.00 98.25 95 ARG A O 1
ATOM 710 N N . ALA A 1 96 ? -12.797 4.280 19.758 1.00 98.31 96 ALA A N 1
ATOM 711 C CA . ALA A 1 96 ? -12.532 5.046 20.978 1.00 98.31 96 ALA A CA 1
ATOM 712 C C . ALA A 1 96 ? -11.053 5.004 21.430 1.00 98.31 96 ALA A C 1
ATOM 714 O O . ALA A 1 96 ? -10.631 5.792 22.283 1.00 98.31 96 ALA A O 1
ATOM 715 N N . SER A 1 97 ? -10.251 4.102 20.860 1.00 98.12 97 SER A N 1
ATOM 716 C CA . SER A 1 97 ? -8.892 3.817 21.322 1.00 98.12 97 SER A CA 1
ATOM 717 C C . SER A 1 97 ? -7.848 4.874 20.933 1.00 98.12 97 SER A C 1
ATOM 719 O O . SER A 1 97 ? -8.031 5.718 20.049 1.00 98.12 97 SER A O 1
ATOM 721 N N . VAL A 1 98 ? -6.670 4.772 21.554 1.00 97.12 98 VAL A N 1
ATOM 722 C CA . VAL A 1 98 ? -5.479 5.554 21.182 1.00 97.12 98 VAL A CA 1
ATOM 723 C C . VAL A 1 98 ? -5.003 5.282 19.752 1.00 97.12 98 VAL A C 1
ATOM 725 O O . VAL A 1 98 ? -4.447 6.182 19.123 1.00 97.12 98 VAL A O 1
ATOM 728 N N . VAL A 1 99 ? -5.267 4.081 19.217 1.00 97.56 99 VAL A N 1
ATOM 729 C CA . VAL A 1 99 ? -4.948 3.725 17.827 1.00 97.56 99 VAL A CA 1
ATOM 730 C C . VAL A 1 99 ? -5.6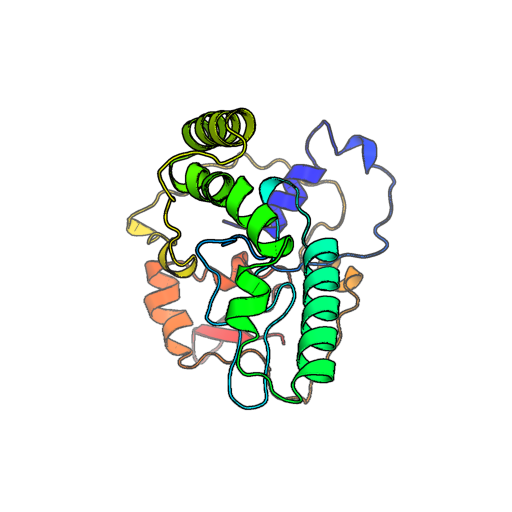79 4.676 16.886 1.00 97.56 99 VAL A C 1
ATOM 732 O O . VAL A 1 99 ? -5.063 5.310 16.027 1.00 97.56 99 VAL A O 1
ATOM 735 N N . MET A 1 100 ? -6.983 4.852 17.115 1.00 97.81 100 MET A N 1
ATOM 736 C CA . MET A 1 100 ? -7.817 5.707 16.282 1.00 97.81 100 MET A CA 1
ATOM 737 C C . MET A 1 100 ? -7.496 7.192 16.455 1.00 97.81 100 MET A C 1
ATOM 739 O O . MET A 1 100 ? -7.499 7.939 15.475 1.00 97.81 100 MET A O 1
ATOM 743 N N . LYS A 1 101 ? -7.156 7.623 17.678 1.00 97.31 101 LYS A N 1
ATOM 744 C CA . LYS A 1 101 ? -6.687 8.995 17.940 1.00 97.31 101 LYS A CA 1
ATOM 745 C C . LYS A 1 101 ? -5.435 9.326 17.123 1.00 97.31 101 LYS A C 1
ATOM 747 O O . LYS A 1 101 ? -5.365 10.400 16.526 1.00 97.31 101 LYS A O 1
ATOM 752 N N . GLU A 1 102 ? -4.471 8.406 17.046 1.00 97.06 102 GLU A N 1
ATOM 753 C CA . GLU A 1 102 ? -3.260 8.603 16.243 1.00 97.06 102 GLU A CA 1
ATOM 754 C C . GLU A 1 102 ? -3.565 8.664 14.737 1.00 97.06 102 GLU A C 1
ATOM 756 O O . GLU A 1 102 ? -3.076 9.571 14.064 1.00 97.06 102 GLU A O 1
ATOM 761 N N . LEU A 1 103 ? -4.403 7.765 14.205 1.00 97.25 103 LEU A N 1
ATOM 762 C CA . LEU A 1 103 ? -4.778 7.797 12.783 1.00 97.25 103 LEU A CA 1
ATOM 763 C C . LEU A 1 103 ? -5.554 9.066 12.421 1.00 97.25 103 LEU A C 1
ATOM 765 O O . LEU A 1 103 ? -5.287 9.684 11.390 1.00 97.25 103 LEU A O 1
ATOM 769 N N . ARG A 1 104 ? -6.469 9.511 13.292 1.00 97.19 104 ARG A N 1
ATOM 770 C CA . ARG A 1 104 ? -7.232 10.749 13.091 1.00 97.19 104 ARG A CA 1
ATOM 771 C C . ARG A 1 104 ? -6.316 11.971 12.997 1.00 97.19 104 ARG A C 1
ATOM 773 O O . ARG A 1 104 ? -6.593 12.852 12.186 1.00 97.19 104 ARG A O 1
ATOM 780 N N . LYS A 1 105 ? -5.228 12.018 13.773 1.00 97.69 105 LYS A N 1
ATOM 781 C CA . LYS A 1 105 ? -4.246 13.118 13.759 1.00 97.69 105 LYS A CA 1
ATOM 782 C C . LYS A 1 105 ? -3.503 13.255 12.423 1.00 97.69 105 LYS A C 1
ATOM 784 O O . LYS A 1 105 ? -3.089 14.351 12.076 1.00 97.69 105 LYS A O 1
ATOM 789 N N . VAL A 1 106 ? -3.347 12.172 11.663 1.00 97.38 106 VAL A N 1
ATOM 790 C CA . VAL A 1 106 ? -2.602 12.178 10.387 1.00 97.38 106 VAL A CA 1
ATOM 791 C C . VAL A 1 106 ? -3.491 12.011 9.151 1.00 97.38 106 VAL A C 1
ATOM 793 O O . VAL A 1 106 ? -2.983 11.952 8.031 1.00 97.38 106 VAL A O 1
ATOM 796 N N . ARG A 1 107 ? -4.816 11.952 9.340 1.00 97.56 107 ARG A N 1
ATOM 797 C CA . ARG A 1 107 ? -5.803 11.556 8.320 1.00 97.56 107 ARG A CA 1
ATOM 798 C C . ARG A 1 107 ? -5.699 12.332 7.006 1.00 97.56 107 ARG A C 1
ATOM 800 O O . ARG A 1 107 ? -5.884 11.770 5.936 1.00 97.56 107 ARG A O 1
ATOM 807 N N . ASN A 1 108 ? -5.365 13.617 7.059 1.00 97.94 108 ASN A N 1
ATOM 808 C CA . ASN A 1 108 ? -5.361 14.477 5.876 1.00 97.94 108 ASN A CA 1
ATOM 809 C C . ASN A 1 108 ? -4.012 14.532 5.151 1.00 97.94 108 ASN A C 1
ATOM 811 O O . ASN A 1 108 ? -3.956 15.104 4.066 1.00 97.94 108 ASN A O 1
ATOM 815 N N . ILE A 1 109 ? -2.937 13.947 5.693 1.00 97.50 109 ILE A N 1
ATOM 816 C CA . ILE A 1 109 ? -1.601 14.079 5.096 1.00 97.50 109 ILE A CA 1
ATOM 817 C C . ILE A 1 109 ? -1.539 13.354 3.746 1.00 97.50 109 ILE A C 1
ATOM 819 O O . ILE A 1 109 ? -1.328 14.001 2.722 1.00 97.50 109 ILE A O 1
ATOM 823 N N . ARG A 1 110 ? -1.777 12.032 3.715 1.00 96.19 110 ARG A N 1
ATOM 824 C CA . ARG A 1 110 ? -1.687 11.234 2.477 1.00 96.19 110 ARG A CA 1
ATOM 825 C C . ARG A 1 110 ? -2.673 11.688 1.384 1.00 96.19 110 ARG A C 1
ATOM 827 O O . ARG A 1 110 ? -2.210 11.868 0.255 1.00 96.19 110 ARG A O 1
ATOM 834 N N . PRO A 1 111 ? -3.963 11.959 1.676 1.00 96.38 111 PRO A N 1
ATOM 835 C CA . PRO A 1 111 ? -4.907 12.433 0.662 1.00 96.38 111 PRO A CA 1
ATOM 836 C C . PRO A 1 111 ? -4.555 13.806 0.081 1.00 96.38 111 PRO A C 1
ATOM 838 O O . PRO A 1 111 ? -4.952 14.109 -1.042 1.00 96.38 111 PRO A O 1
ATOM 841 N N . GLY A 1 112 ? -3.797 14.642 0.803 1.00 96.69 112 GLY A N 1
ATOM 842 C CA . GLY A 1 112 ? -3.307 15.918 0.276 1.00 96.69 112 GLY A CA 1
ATOM 843 C C . GLY A 1 112 ? -2.477 15.741 -0.999 1.00 96.69 112 GLY A C 1
ATOM 844 O O . GLY A 1 112 ? -2.614 16.518 -1.940 1.00 96.69 112 GLY A O 1
ATOM 845 N N . PHE A 1 113 ? -1.694 14.663 -1.087 1.00 96.19 113 PHE A N 1
ATOM 846 C CA . PHE A 1 113 ? -0.861 14.364 -2.258 1.00 96.19 113 PHE A CA 1
ATOM 847 C C . PHE A 1 113 ? -1.660 13.924 -3.492 1.00 96.19 113 PHE A C 1
ATOM 849 O O . PHE A 1 113 ? -1.111 13.929 -4.592 1.00 96.19 113 PHE A O 1
ATOM 856 N N . ASN A 1 114 ? -2.963 13.636 -3.363 1.00 93.25 114 ASN A N 1
ATOM 857 C CA . ASN A 1 114 ? -3.835 13.410 -4.524 1.00 93.25 114 ASN A CA 1
ATOM 858 C C . ASN A 1 114 ? -3.997 14.680 -5.377 1.00 93.25 114 ASN A C 1
ATOM 860 O O . ASN A 1 114 ? -4.384 14.598 -6.538 1.00 93.25 114 ASN A O 1
ATOM 864 N N . LYS A 1 115 ? -3.681 15.857 -4.817 1.00 93.00 115 LYS A N 1
ATOM 865 C CA . LYS A 1 115 ? -3.672 17.148 -5.521 1.00 93.00 115 LYS A CA 1
ATOM 866 C C . LYS A 1 115 ? -2.271 17.566 -5.996 1.00 93.00 115 LYS A C 1
ATOM 868 O O . LYS A 1 115 ? -2.054 18.730 -6.321 1.00 93.00 115 LYS A O 1
ATOM 873 N N . GLY A 1 116 ? -1.322 16.630 -6.033 1.00 94.50 116 GLY A N 1
ATOM 874 C CA . GLY A 1 116 ? 0.054 16.861 -6.470 1.00 94.50 116 GLY A CA 1
ATOM 875 C C . GLY A 1 116 ? 1.031 17.1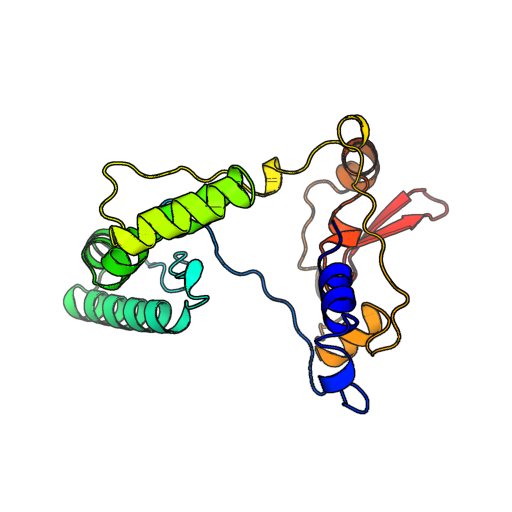38 -5.326 1.00 94.50 116 GLY A C 1
ATOM 876 O O . GLY A 1 116 ? 0.646 17.341 -4.173 1.00 94.50 116 GLY A O 1
ATOM 877 N N . LEU A 1 117 ? 2.325 17.133 -5.664 1.00 95.44 117 LEU A N 1
ATOM 878 C CA . LEU A 1 117 ? 3.426 17.189 -4.699 1.00 95.44 117 LEU A CA 1
ATOM 879 C C . LEU A 1 117 ? 3.400 18.463 -3.844 1.00 95.44 117 LEU A C 1
ATOM 881 O O . LEU A 1 117 ? 3.419 18.374 -2.622 1.00 95.44 117 LEU A O 1
ATOM 885 N N . TRP A 1 118 ? 3.319 19.638 -4.472 1.00 97.38 118 TRP A N 1
ATOM 886 C CA . TRP A 1 118 ? 3.424 20.920 -3.765 1.00 97.38 118 TRP A CA 1
ATOM 887 C C . TRP A 1 118 ? 2.250 21.183 -2.825 1.00 97.38 118 TRP A C 1
ATOM 889 O O . TRP A 1 118 ? 2.461 21.551 -1.670 1.00 97.38 118 TRP A O 1
ATOM 899 N N . PHE A 1 119 ? 1.020 20.926 -3.281 1.00 97.19 119 PHE A N 1
ATOM 900 C CA . PHE A 1 119 ? -0.150 21.003 -2.408 1.00 97.19 119 PHE A CA 1
ATOM 901 C C . PHE A 1 119 ? -0.055 19.969 -1.280 1.00 97.19 119 PHE A C 1
ATOM 903 O O . PHE A 1 119 ? -0.322 20.296 -0.126 1.00 97.19 119 PHE A O 1
ATOM 910 N N . GLY A 1 120 ? 0.362 18.739 -1.599 1.00 97.25 120 GLY A N 1
ATOM 911 C CA . GLY A 1 120 ? 0.568 17.677 -0.618 1.00 97.25 120 GLY A CA 1
ATOM 912 C C . GLY A 1 120 ? 1.546 18.078 0.485 1.00 97.25 120 GLY A C 1
ATOM 913 O O . GLY A 1 120 ? 1.219 17.920 1.658 1.00 97.25 120 GLY A O 1
ATOM 914 N N . LEU A 1 121 ? 2.690 18.668 0.128 1.00 97.94 121 LEU A N 1
ATOM 915 C CA . LEU A 1 121 ? 3.692 19.165 1.076 1.00 97.94 121 LEU A CA 1
ATOM 916 C C . LEU A 1 121 ? 3.159 20.317 1.936 1.00 97.94 121 LEU A C 1
ATOM 918 O O . LEU A 1 121 ? 3.302 20.275 3.157 1.00 97.94 121 LEU A O 1
ATOM 922 N N . ALA A 1 122 ? 2.501 21.310 1.331 1.00 98.00 122 ALA A N 1
ATOM 923 C CA . ALA A 1 122 ? 1.915 22.429 2.069 1.00 98.00 122 ALA A CA 1
ATOM 924 C C . ALA A 1 122 ? 0.845 21.952 3.068 1.00 98.00 122 ALA A C 1
ATOM 926 O O . ALA A 1 122 ? 0.875 22.308 4.247 1.00 98.00 122 ALA A O 1
ATOM 927 N N . ASN A 1 123 ? -0.059 21.075 2.622 1.00 97.88 123 ASN A N 1
ATOM 928 C CA . ASN A 1 123 ? -1.076 20.457 3.467 1.00 97.88 123 ASN A CA 1
ATOM 929 C C . ASN A 1 123 ? -0.451 19.576 4.563 1.00 97.88 123 ASN A C 1
ATOM 931 O O . ASN A 1 123 ? -0.893 19.623 5.705 1.00 97.88 123 ASN A O 1
ATOM 935 N N . ALA A 1 124 ? 0.597 18.805 4.258 1.00 97.62 124 ALA A N 1
ATOM 936 C CA . ALA A 1 124 ? 1.308 18.006 5.255 1.00 97.62 124 ALA A CA 1
ATOM 937 C C . ALA A 1 124 ? 1.956 18.883 6.338 1.00 97.62 124 ALA A C 1
ATOM 939 O O . ALA A 1 124 ? 1.867 18.550 7.521 1.00 97.62 124 ALA A O 1
ATOM 940 N N . GLY A 1 125 ? 2.553 20.014 5.950 1.00 97.69 125 GLY A N 1
ATOM 941 C CA . GLY A 1 125 ? 3.076 21.014 6.880 1.00 97.69 125 GLY A CA 1
ATOM 942 C C . GLY A 1 125 ? 1.981 21.580 7.785 1.00 97.69 125 GLY A C 1
ATOM 943 O O . GLY A 1 125 ? 2.134 21.577 9.006 1.00 97.69 125 GLY A O 1
ATOM 944 N N . TRP A 1 126 ? 0.840 21.968 7.206 1.00 97.50 126 TRP A N 1
ATOM 945 C CA . TRP A 1 126 ? -0.326 22.458 7.949 1.00 97.50 126 TRP A CA 1
ATOM 946 C C . TRP A 1 126 ? -0.883 21.427 8.941 1.00 97.50 126 TRP A C 1
ATOM 948 O O . TRP A 1 126 ? -1.063 21.726 10.121 1.00 97.50 126 TRP A O 1
ATOM 958 N N . GLU A 1 127 ? -1.136 20.197 8.494 1.00 97.69 127 GLU A N 1
ATOM 959 C CA . GLU A 1 127 ? -1.674 19.122 9.338 1.00 97.69 127 GLU A CA 1
ATOM 960 C C . GLU A 1 127 ? -0.694 18.734 10.453 1.00 97.69 127 GLU A C 1
ATOM 962 O O . GLU A 1 127 ? -1.108 18.413 11.566 1.00 97.69 127 GLU A O 1
ATOM 967 N N . THR A 1 128 ? 0.612 18.813 10.189 1.00 96.19 128 THR A N 1
ATOM 968 C CA . THR A 1 128 ? 1.641 18.586 11.210 1.00 96.19 128 THR A CA 1
ATOM 969 C C . THR A 1 128 ? 1.647 19.711 12.245 1.00 96.19 128 THR A C 1
ATOM 971 O O . THR A 1 128 ? 1.596 19.425 13.442 1.00 96.19 128 THR A O 1
ATOM 974 N N . ALA A 1 129 ? 1.641 20.975 11.806 1.00 97.25 129 ALA A N 1
ATOM 975 C CA . ALA A 1 129 ? 1.654 22.148 12.683 1.00 97.25 129 ALA A CA 1
ATOM 976 C C . ALA A 1 129 ? 0.392 22.246 13.555 1.00 97.25 129 ALA A C 1
ATOM 978 O O . ALA A 1 129 ? 0.471 22.533 14.746 1.00 97.25 129 ALA A O 1
ATOM 979 N N . THR A 1 130 ? -0.772 21.941 12.983 1.00 96.94 130 THR A N 1
ATOM 980 C CA . THR A 1 130 ? -2.059 21.932 13.697 1.00 96.94 130 THR A CA 1
ATOM 981 C C . THR A 1 130 ? -2.329 20.626 14.436 1.00 96.94 130 THR A C 1
ATOM 983 O O . THR A 1 130 ? -3.395 20.469 15.026 1.00 96.94 130 THR A O 1
ATOM 986 N N . ALA A 1 131 ? -1.404 19.662 14.398 1.00 96.00 131 ALA A N 1
ATOM 987 C CA . ALA A 1 131 ? -1.588 18.338 14.981 1.00 96.00 131 ALA A CA 1
ATOM 988 C C . ALA A 1 131 ? -2.896 17.644 14.533 1.00 96.00 131 ALA A C 1
ATOM 990 O O . ALA A 1 131 ? -3.535 16.946 15.324 1.00 96.00 131 ALA A O 1
ATOM 991 N N . GLY A 1 132 ? -3.287 17.827 13.270 1.00 94.94 132 GLY A N 1
ATOM 992 C CA . GLY A 1 132 ? -4.484 17.233 12.676 1.00 94.94 132 GLY A CA 1
ATOM 993 C C . GLY A 1 132 ? -5.806 17.849 13.136 1.00 94.94 132 GLY A C 1
ATOM 994 O O . GLY A 1 132 ? -6.859 17.224 12.9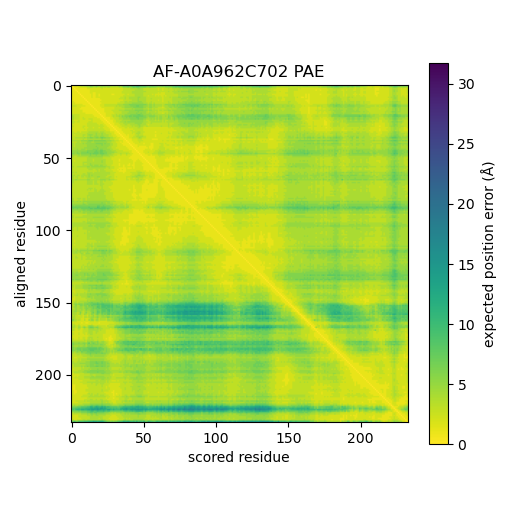68 1.00 94.94 132 GLY A O 1
ATOM 995 N N . LEU A 1 133 ? -5.780 19.040 13.743 1.00 96.94 133 LEU A N 1
ATOM 996 C CA . LEU A 1 133 ? -6.970 19.739 14.249 1.00 96.94 133 LEU A CA 1
ATOM 997 C C . LEU A 1 133 ? -7.773 20.468 13.164 1.00 96.94 133 LEU A C 1
ATOM 999 O O . LEU A 1 133 ? -8.755 21.135 13.484 1.00 96.94 133 LEU A O 1
ATOM 1003 N N . SER A 1 134 ? -7.411 20.315 11.889 1.00 96.44 134 SER A N 1
ATOM 1004 C CA . SER A 1 134 ? -8.203 20.825 10.771 1.00 96.44 134 SER A CA 1
ATOM 1005 C C . SER A 1 134 ? -9.684 20.435 10.912 1.00 96.44 134 SER A C 1
ATOM 1007 O O . SER A 1 134 ? -9.978 19.257 11.148 1.00 96.44 134 SER A O 1
ATOM 1009 N N . PRO A 1 135 ? -10.633 21.372 10.721 1.00 96.06 135 PRO A N 1
ATOM 1010 C CA . PRO A 1 135 ? -12.066 21.109 10.871 1.00 96.06 135 PRO A CA 1
ATOM 1011 C C . PRO A 1 135 ? -12.664 20.280 9.719 1.00 96.06 135 PRO A C 1
ATOM 1013 O O . PRO A 1 135 ? -13.865 20.027 9.692 1.00 96.06 135 PRO A O 1
ATOM 1016 N N . TRP A 1 136 ? -11.843 19.826 8.769 1.00 95.75 136 TRP A N 1
ATOM 1017 C CA . TRP A 1 136 ? -12.244 18.986 7.642 1.00 95.75 136 TRP A CA 1
ATOM 1018 C C . TRP A 1 136 ? -11.529 17.632 7.641 1.00 95.75 136 TRP A C 1
ATOM 1020 O O . TRP A 1 136 ? -10.538 17.396 8.340 1.00 95.75 136 TRP A O 1
ATOM 1030 N N . THR A 1 137 ? -12.040 16.728 6.806 1.00 97.38 137 THR A N 1
ATOM 1031 C CA . THR A 1 137 ? -11.393 15.456 6.476 1.00 97.38 137 THR A CA 1
ATOM 1032 C C . THR A 1 137 ? -11.403 15.271 4.962 1.00 97.38 137 THR A C 1
ATOM 1034 O O . THR A 1 137 ? -12.466 15.284 4.343 1.00 97.38 137 THR A O 1
ATOM 1037 N N . LEU A 1 138 ? -10.222 15.131 4.359 1.00 96.81 138 LEU A N 1
ATOM 1038 C CA . LEU A 1 138 ? -10.063 14.878 2.927 1.00 96.81 138 LEU A CA 1
ATOM 1039 C C . LEU A 1 138 ? -10.512 13.454 2.578 1.00 96.81 138 LEU A C 1
ATOM 1041 O O . LEU A 1 138 ? -10.435 12.558 3.417 1.00 96.81 138 LEU A O 1
ATOM 1045 N N . LYS A 1 139 ? -10.963 13.238 1.339 1.00 95.31 139 LYS A N 1
ATOM 1046 C CA . LYS A 1 139 ? -11.464 11.939 0.864 1.00 95.31 139 LYS A CA 1
ATOM 1047 C C . LYS A 1 139 ? -10.400 11.164 0.085 1.00 95.31 139 LYS A C 1
ATOM 1049 O O . LYS A 1 139 ? -9.572 11.761 -0.604 1.00 95.31 139 LYS A O 1
ATOM 1054 N N . ASN A 1 140 ? -10.495 9.840 0.163 1.00 94.56 140 ASN A N 1
ATOM 1055 C CA . ASN A 1 140 ? -9.762 8.909 -0.690 1.00 94.56 140 ASN A CA 1
ATOM 1056 C C . ASN A 1 140 ? -10.590 8.531 -1.923 1.00 94.56 140 ASN A C 1
ATOM 1058 O O . ASN A 1 140 ? -11.788 8.806 -1.996 1.00 94.56 140 ASN A O 1
ATOM 1062 N N . HIS A 1 141 ? -9.931 7.885 -2.876 1.00 93.56 141 HIS A N 1
ATOM 1063 C CA . HIS A 1 141 ? -10.532 7.244 -4.040 1.00 93.56 141 HIS A CA 1
ATOM 1064 C C . HIS A 1 141 ? -9.958 5.828 -4.160 1.00 93.56 141 HIS A C 1
ATOM 1066 O O . HIS A 1 141 ? -8.987 5.501 -3.481 1.00 93.56 141 HIS A O 1
ATOM 1072 N N . ALA A 1 142 ? -10.573 4.982 -4.982 1.00 94.38 142 ALA A N 1
ATOM 1073 C CA . ALA A 1 142 ? -10.063 3.638 -5.215 1.00 94.38 142 ALA A CA 1
ATOM 1074 C C . ALA A 1 142 ? -8.902 3.664 -6.219 1.00 94.38 142 ALA A C 1
ATOM 1076 O O . ALA A 1 142 ? -9.054 4.209 -7.315 1.00 94.38 142 ALA A O 1
ATOM 1077 N N . ASP A 1 143 ? -7.786 3.008 -5.898 1.00 93.56 143 ASP A N 1
ATOM 1078 C CA . ASP A 1 143 ? -6.582 3.019 -6.745 1.00 93.56 143 ASP A CA 1
ATOM 1079 C C . ASP A 1 143 ? -6.839 2.433 -8.138 1.00 93.56 143 ASP A C 1
ATOM 1081 O O . ASP A 1 143 ? -6.320 2.930 -9.137 1.00 93.56 143 ASP A O 1
ATOM 1085 N N . HIS A 1 144 ? -7.705 1.419 -8.240 1.00 92.75 144 HIS A N 1
ATOM 1086 C CA . HIS A 1 144 ? -8.034 0.795 -9.525 1.00 92.75 144 HIS A CA 1
ATOM 1087 C C . HIS A 1 144 ? -8.734 1.756 -10.505 1.00 92.75 144 HIS A C 1
ATOM 1089 O O . HIS A 1 144 ? -8.739 1.502 -11.706 1.00 92.75 144 HIS A O 1
ATOM 1095 N N . SER A 1 145 ? -9.320 2.856 -10.014 1.00 93.25 145 SER A N 1
ATOM 1096 C CA . SER A 1 145 ? -9.933 3.899 -10.850 1.00 93.25 145 SER A CA 1
ATOM 1097 C C . SER A 1 145 ? -8.959 5.000 -11.283 1.00 93.25 145 SER A C 1
ATOM 1099 O O . SER A 1 145 ? -9.334 5.864 -12.069 1.00 93.25 145 SER A O 1
ATOM 1101 N N . ALA A 1 146 ? -7.716 4.988 -10.788 1.00 92.06 146 ALA A N 1
ATOM 1102 C CA . ALA A 1 146 ? -6.747 6.055 -11.037 1.00 92.06 146 ALA A CA 1
ATOM 1103 C C . ALA A 1 146 ? -5.979 5.897 -12.363 1.00 92.06 146 ALA A C 1
ATOM 1105 O O . ALA A 1 146 ? -5.295 6.828 -12.798 1.00 92.06 146 ALA A O 1
ATOM 1106 N N . LEU A 1 147 ? -6.060 4.729 -13.012 1.00 92.12 147 LEU A N 1
ATOM 1107 C CA . LEU A 1 147 ? -5.419 4.506 -14.306 1.00 92.12 147 LEU A CA 1
ATOM 1108 C C . LEU A 1 147 ? -6.123 5.304 -15.405 1.00 92.12 147 LEU A C 1
ATOM 1110 O O . LEU A 1 147 ? -7.337 5.224 -15.585 1.00 92.12 147 LEU A O 1
ATOM 1114 N N . LYS A 1 148 ? -5.325 6.039 -16.179 1.00 93.38 148 LYS A N 1
ATOM 1115 C CA . LYS A 1 148 ? -5.771 6.718 -17.396 1.00 93.38 148 LYS A CA 1
ATOM 1116 C C . LYS A 1 148 ? -5.566 5.814 -18.603 1.00 93.38 148 LYS A C 1
ATOM 1118 O O . LYS A 1 148 ? -4.643 4.995 -18.596 1.00 93.38 148 LYS A O 1
ATOM 1123 N N . LYS A 1 149 ? -6.413 5.981 -19.620 1.00 95.81 149 LYS A N 1
ATOM 1124 C CA . LYS A 1 149 ? -6.254 5.264 -20.882 1.00 95.81 149 LYS A CA 1
ATOM 1125 C C . LYS A 1 149 ? -4.989 5.723 -21.598 1.00 95.81 149 LYS A C 1
ATOM 1127 O O . LYS A 1 149 ? -4.613 6.890 -21.488 1.00 95.81 149 LYS A O 1
ATOM 1132 N N . VAL A 1 150 ? -4.358 4.826 -22.349 1.00 94.50 150 VAL A N 1
ATOM 1133 C CA . VAL A 1 150 ? -3.151 5.137 -23.132 1.00 94.50 150 VAL A CA 1
ATOM 1134 C C . VAL A 1 150 ? -3.405 6.206 -24.198 1.00 94.50 150 VAL A C 1
ATOM 1136 O O . VAL A 1 150 ? -2.510 6.993 -24.481 1.00 94.50 150 VAL A O 1
ATOM 1139 N N . SER A 1 151 ? -4.633 6.292 -24.722 1.00 95.38 151 SER A N 1
ATOM 1140 C CA . SER A 1 151 ? -5.060 7.337 -25.664 1.00 95.38 151 SER A CA 1
ATOM 1141 C C . SER A 1 151 ? -5.116 8.735 -25.043 1.00 95.38 151 SER A C 1
ATOM 1143 O O . SER A 1 151 ? -4.917 9.725 -25.738 1.00 95.38 151 SER A O 1
ATOM 1145 N N . ASP A 1 152 ? -5.379 8.815 -23.736 1.00 95.19 152 ASP A N 1
ATOM 1146 C CA . ASP A 1 152 ? -5.708 10.064 -23.037 1.00 95.19 152 ASP A CA 1
ATOM 1147 C C . ASP A 1 152 ? -4.552 10.547 -22.146 1.00 95.19 152 ASP A C 1
ATOM 1149 O O . ASP A 1 152 ? -4.678 11.524 -21.399 1.00 95.19 152 ASP A O 1
ATOM 1153 N N . TYR A 1 153 ? -3.435 9.818 -22.147 1.00 90.31 153 TYR A N 1
ATOM 1154 C CA . TYR A 1 153 ? -2.316 10.074 -21.258 1.00 90.31 153 TYR A CA 1
ATOM 1155 C C . TYR A 1 153 ? -0.980 9.780 -21.922 1.00 90.31 153 TYR A C 1
ATOM 1157 O O . TYR A 1 153 ? -0.571 8.630 -22.087 1.00 90.31 153 TYR A O 1
ATOM 1165 N N . GLU A 1 154 ? -0.240 10.848 -22.189 1.00 87.50 154 GLU A N 1
ATOM 1166 C CA . GLU A 1 154 ? 1.158 10.735 -22.562 1.00 87.50 154 GLU A CA 1
ATOM 1167 C C . GLU A 1 154 ? 1.992 10.365 -21.330 1.00 87.50 154 GLU A C 1
ATOM 1169 O O . GLU A 1 154 ? 2.002 11.059 -20.307 1.00 87.50 154 GLU A O 1
ATOM 1174 N N . SER A 1 155 ? 2.692 9.233 -21.414 1.00 84.88 155 SER A N 1
ATOM 1175 C CA . SER A 1 155 ? 3.597 8.825 -20.345 1.00 84.88 155 SER A CA 1
ATOM 1176 C C . SER A 1 155 ? 4.778 9.795 -20.275 1.00 84.88 155 SER A C 1
ATOM 1178 O O . SER A 1 155 ? 5.477 9.956 -21.273 1.00 84.88 155 SER A O 1
ATOM 1180 N N . PRO A 1 156 ? 5.072 10.391 -19.104 1.00 86.06 156 PRO A N 1
ATOM 1181 C CA . PRO A 1 156 ? 6.184 11.318 -18.984 1.00 86.06 156 PRO A CA 1
ATOM 1182 C C . PRO A 1 156 ? 7.494 10.600 -19.296 1.00 86.06 156 PRO A C 1
ATOM 1184 O O . PRO A 1 156 ? 7.714 9.468 -18.838 1.00 86.06 156 PRO A O 1
ATOM 1187 N N . LYS A 1 157 ? 8.377 11.280 -20.033 1.00 87.38 157 LYS A N 1
ATOM 1188 C CA . LYS A 1 157 ? 9.755 10.834 -20.228 1.00 87.38 157 LYS A CA 1
ATOM 1189 C C . LYS A 1 157 ? 10.425 10.736 -18.858 1.00 87.38 157 LYS A C 1
ATOM 1191 O O . LYS A 1 157 ? 10.318 11.645 -18.041 1.00 87.38 157 LYS A O 1
ATOM 1196 N N . ARG A 1 158 ? 11.042 9.588 -18.575 1.00 86.12 158 ARG A N 1
ATOM 1197 C CA . ARG A 1 158 ? 11.574 9.279 -17.237 1.00 86.12 158 ARG A CA 1
ATOM 1198 C C . ARG A 1 158 ? 13.085 9.435 -17.118 1.00 86.12 158 ARG A C 1
ATOM 1200 O O . ARG A 1 158 ? 13.588 9.243 -16.020 1.00 86.12 158 ARG A O 1
ATOM 1207 N N . ASP A 1 159 ? 13.765 9.716 -18.233 1.00 88.06 159 ASP A N 1
ATOM 1208 C CA . ASP A 1 159 ? 15.224 9.877 -18.336 1.00 88.06 159 ASP A CA 1
ATOM 1209 C C . ASP A 1 159 ? 16.001 8.858 -17.485 1.00 88.06 159 ASP A C 1
ATOM 1211 O O . ASP A 1 159 ? 16.920 9.191 -16.740 1.00 88.06 159 ASP A O 1
ATOM 1215 N N . TRP A 1 160 ? 15.571 7.595 -17.567 1.00 89.81 160 TRP A N 1
ATOM 1216 C CA . TRP A 1 160 ? 16.181 6.489 -16.843 1.00 89.81 160 TRP A CA 1
ATOM 1217 C C . TRP A 1 160 ? 17.635 6.326 -17.254 1.00 89.81 160 TRP A C 1
ATOM 1219 O O . TRP A 1 160 ? 17.957 6.319 -18.443 1.00 89.81 160 TRP A O 1
ATOM 1229 N N . THR A 1 161 ? 18.499 6.175 -16.259 1.00 89.88 161 THR A N 1
ATOM 1230 C CA . THR A 1 161 ? 19.916 5.937 -16.488 1.00 89.88 161 THR A CA 1
ATOM 1231 C C . THR A 1 161 ? 20.168 4.451 -16.696 1.00 89.88 161 THR A C 1
ATOM 1233 O O . THR A 1 161 ? 19.350 3.588 -16.345 1.00 89.88 161 THR A O 1
ATOM 1236 N N . GLU A 1 162 ? 21.319 4.147 -17.289 1.00 88.19 162 GLU A N 1
ATOM 1237 C CA . GLU A 1 162 ? 21.790 2.775 -17.391 1.00 88.19 162 GLU A CA 1
ATOM 1238 C C . GLU A 1 162 ? 21.978 2.176 -15.991 1.00 88.19 162 GLU A C 1
ATOM 1240 O O . GLU A 1 162 ? 22.616 2.759 -15.109 1.00 88.19 162 GLU A O 1
ATOM 1245 N N . ARG A 1 163 ? 21.398 0.991 -15.780 1.00 91.25 163 ARG A N 1
ATOM 1246 C CA . ARG A 1 163 ? 21.469 0.278 -14.506 1.00 91.25 163 ARG A CA 1
ATOM 1247 C C . ARG A 1 163 ? 22.733 -0.568 -14.458 1.00 91.25 163 ARG A C 1
ATOM 1249 O O . ARG A 1 163 ? 22.866 -1.515 -15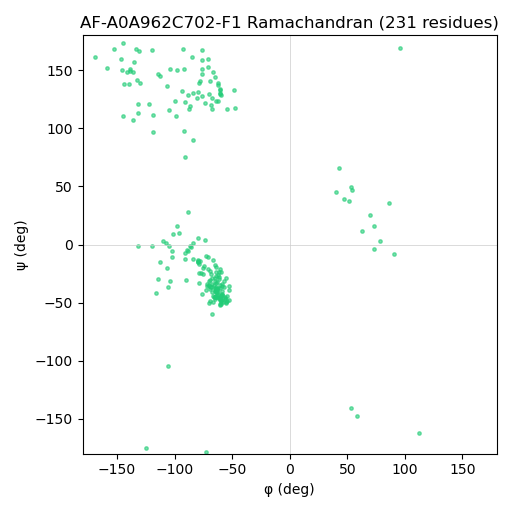.226 1.00 91.25 163 ARG A O 1
ATOM 1256 N N . THR A 1 164 ? 23.615 -0.292 -13.501 1.00 92.25 164 THR A N 1
ATOM 1257 C CA . THR A 1 164 ? 24.844 -1.084 -13.312 1.00 92.25 164 THR A CA 1
ATOM 1258 C C . THR A 1 164 ? 24.759 -2.029 -12.115 1.00 92.25 164 THR A C 1
ATOM 1260 O O . THR A 1 164 ? 25.354 -3.107 -12.147 1.00 92.25 164 THR A O 1
ATOM 1263 N N . LEU A 1 165 ? 24.010 -1.646 -11.073 1.00 94.12 165 LEU A N 1
ATOM 1264 C CA . LEU A 1 165 ? 23.859 -2.431 -9.843 1.00 94.12 165 LEU A CA 1
ATOM 1265 C C . LEU A 1 165 ? 22.912 -3.637 -10.012 1.00 94.12 165 LEU A C 1
ATOM 1267 O O . LEU A 1 165 ? 21.909 -3.528 -10.726 1.00 94.12 165 LEU A O 1
ATOM 1271 N N . PRO A 1 166 ? 23.166 -4.761 -9.314 1.00 91.25 166 PRO A N 1
ATOM 1272 C CA . PRO A 1 166 ? 22.234 -5.884 -9.249 1.00 91.25 166 PRO A CA 1
ATOM 1273 C C . PRO A 1 166 ? 20.983 -5.552 -8.398 1.00 91.25 166 PRO A C 1
ATOM 1275 O O . PRO A 1 166 ? 21.020 -4.644 -7.557 1.00 91.25 166 PRO A O 1
ATOM 1278 N N . PRO A 1 167 ? 19.857 -6.278 -8.569 1.00 90.06 167 PRO A N 1
ATOM 1279 C CA . PRO A 1 167 ? 19.601 -7.228 -9.643 1.00 90.06 167 PRO A CA 1
ATOM 1280 C C . PRO A 1 167 ? 19.230 -6.474 -10.929 1.00 90.06 167 PRO A C 1
ATOM 1282 O O . PRO A 1 167 ? 18.522 -5.463 -10.900 1.00 90.06 167 PRO A O 1
ATOM 1285 N N . ARG A 1 168 ? 19.722 -6.959 -12.073 1.00 85.44 168 ARG A N 1
ATOM 1286 C CA . ARG A 1 168 ? 19.532 -6.282 -13.368 1.00 85.44 168 ARG A CA 1
ATOM 1287 C C . ARG A 1 168 ? 18.160 -6.538 -13.981 1.00 85.44 168 ARG A C 1
ATOM 1289 O O . ARG A 1 168 ? 17.713 -5.759 -14.819 1.00 85.44 168 ARG A O 1
ATOM 1296 N N . ASP A 1 169 ? 17.427 -7.528 -13.506 1.00 88.25 169 ASP A N 1
ATOM 1297 C CA . ASP A 1 169 ? 16.075 -7.821 -13.963 1.00 88.25 169 ASP A CA 1
ATOM 1298 C C . ASP A 1 169 ? 15.192 -8.323 -12.811 1.00 88.25 169 ASP A C 1
ATOM 1300 O O . ASP A 1 169 ? 15.633 -8.483 -11.668 1.00 88.25 169 ASP A O 1
ATOM 1304 N N . ARG A 1 170 ? 13.901 -8.483 -13.116 1.00 90.88 170 ARG A N 1
ATOM 1305 C CA . ARG A 1 170 ? 12.892 -8.928 -12.151 1.00 90.88 170 ARG A CA 1
ATOM 1306 C C . ARG A 1 170 ? 13.104 -10.380 -11.736 1.00 90.88 170 ARG A C 1
ATOM 1308 O O . ARG A 1 170 ? 12.920 -10.671 -10.562 1.00 90.88 170 ARG A O 1
ATOM 1315 N N . LEU A 1 171 ? 13.529 -11.253 -12.649 1.00 90.81 171 LEU A N 1
ATOM 1316 C CA . LEU A 1 171 ? 13.719 -12.677 -12.374 1.00 90.81 171 LEU A CA 1
ATOM 1317 C C . LEU A 1 171 ? 14.844 -12.891 -11.355 1.00 90.81 171 LEU A C 1
ATOM 1319 O O . LEU A 1 171 ? 14.649 -13.572 -10.352 1.00 90.81 171 LEU A O 1
ATOM 1323 N N . ALA A 1 172 ? 15.970 -12.199 -11.530 1.00 90.62 172 ALA A N 1
ATOM 1324 C CA . ALA A 1 172 ? 17.055 -12.177 -10.557 1.00 90.62 172 ALA A CA 1
ATOM 1325 C C . ALA A 1 172 ? 16.588 -11.651 -9.189 1.00 90.62 172 ALA A C 1
ATOM 1327 O O . ALA A 1 172 ? 17.032 -12.136 -8.156 1.00 90.62 172 ALA A O 1
ATOM 1328 N N . SER A 1 173 ? 15.666 -10.683 -9.149 1.00 92.31 173 SER A N 1
ATOM 1329 C CA . SER A 1 173 ? 15.079 -10.229 -7.883 1.00 92.31 173 SER A CA 1
ATOM 1330 C C . SER A 1 173 ? 14.154 -11.265 -7.239 1.00 92.31 173 SER A C 1
ATOM 1332 O O . SER A 1 173 ? 14.100 -11.316 -6.015 1.00 92.31 173 SER A O 1
ATOM 1334 N N . VAL A 1 174 ? 13.410 -12.044 -8.028 1.00 93.19 174 VAL A N 1
ATOM 1335 C CA . VAL A 1 174 ? 12.525 -13.113 -7.531 1.00 93.19 174 VAL A CA 1
ATOM 1336 C C . VAL A 1 174 ? 13.339 -14.261 -6.947 1.00 93.19 174 VAL A C 1
ATOM 1338 O O . VAL A 1 174 ? 12.970 -14.777 -5.898 1.00 93.19 174 VAL A O 1
ATOM 1341 N N . TYR A 1 175 ? 14.489 -14.585 -7.544 1.00 92.06 175 TYR A N 1
ATOM 1342 C CA . TYR A 1 175 ? 15.426 -15.559 -6.982 1.00 92.06 175 TYR A CA 1
ATOM 1343 C C . TYR A 1 175 ? 15.794 -15.225 -5.524 1.00 92.06 175 TYR A C 1
ATOM 1345 O O . TYR A 1 175 ? 15.666 -16.066 -4.640 1.00 92.06 175 TYR A O 1
ATOM 1353 N N . PHE A 1 176 ? 16.136 -13.964 -5.233 1.00 93.44 176 PHE A N 1
ATOM 1354 C CA . PHE A 1 176 ? 16.439 -13.514 -3.864 1.00 93.44 176 PHE A CA 1
ATOM 1355 C C . PHE A 1 176 ? 15.217 -13.395 -2.944 1.00 93.44 176 PHE A C 1
ATOM 1357 O O . PHE A 1 176 ? 15.383 -13.163 -1.746 1.00 93.44 176 PHE A O 1
ATOM 1364 N N . ALA A 1 177 ? 14.000 -13.503 -3.475 1.00 93.25 177 ALA A N 1
ATOM 1365 C CA . ALA A 1 177 ? 12.805 -13.604 -2.647 1.00 93.25 177 ALA A CA 1
ATOM 1366 C C . ALA A 1 177 ? 12.596 -15.020 -2.100 1.00 93.25 177 ALA A C 1
ATOM 1368 O O . ALA A 1 177 ? 11.810 -15.169 -1.168 1.00 93.25 177 ALA A O 1
ATOM 1369 N N . ALA A 1 178 ? 13.294 -16.022 -2.660 1.00 91.62 178 ALA A N 1
ATOM 1370 C CA . ALA A 1 178 ? 13.193 -17.430 -2.275 1.00 91.62 178 ALA A CA 1
ATOM 1371 C C . ALA A 1 178 ? 11.729 -17.897 -2.158 1.00 91.62 178 ALA A C 1
ATOM 1373 O O . ALA A 1 178 ? 11.352 -18.602 -1.227 1.00 91.62 178 ALA A O 1
ATOM 1374 N N . THR A 1 179 ? 10.886 -17.422 -3.080 1.00 89.75 179 THR A N 1
ATOM 1375 C CA . THR A 1 179 ? 9.471 -17.784 -3.149 1.00 89.75 179 THR A CA 1
ATOM 1376 C C . THR A 1 179 ? 9.325 -19.029 -4.010 1.00 89.75 179 THR A C 1
ATOM 1378 O O . THR A 1 179 ? 9.817 -19.058 -5.135 1.00 89.75 179 THR A O 1
ATOM 1381 N N . GLU A 1 180 ? 8.633 -20.034 -3.489 1.00 91.06 180 GLU A N 1
ATOM 1382 C CA . GLU A 1 180 ? 8.356 -21.288 -4.185 1.00 91.06 180 GLU A CA 1
ATOM 1383 C C . GLU A 1 180 ? 6.919 -21.739 -3.917 1.00 91.06 180 GLU A C 1
ATOM 1385 O O . GLU A 1 180 ? 6.327 -21.429 -2.880 1.00 91.06 180 GLU A O 1
ATOM 1390 N N . HIS A 1 181 ? 6.366 -22.458 -4.884 1.00 92.75 181 HIS A N 1
ATOM 1391 C CA . HIS A 1 181 ? 5.019 -22.998 -4.883 1.00 92.75 181 HIS A CA 1
ATOM 1392 C C . HIS A 1 181 ? 5.080 -24.386 -5.529 1.00 92.75 181 HIS A C 1
ATOM 1394 O O . HIS A 1 181 ? 5.901 -24.615 -6.412 1.00 92.75 181 HIS A O 1
ATOM 1400 N N . ASP A 1 182 ? 4.218 -25.305 -5.098 1.00 93.19 182 ASP A N 1
ATOM 1401 C CA . ASP A 1 182 ? 3.986 -26.555 -5.826 1.00 93.19 182 ASP A CA 1
ATOM 1402 C C . ASP A 1 182 ? 3.417 -26.228 -7.219 1.00 93.19 182 ASP A C 1
ATOM 1404 O O . ASP A 1 182 ? 2.404 -25.526 -7.302 1.00 93.19 182 ASP A O 1
ATOM 1408 N N . GLU A 1 183 ? 4.080 -26.689 -8.283 1.00 91.31 183 GLU A N 1
ATOM 1409 C CA . GLU A 1 183 ? 3.725 -26.397 -9.681 1.00 91.31 183 GLU A CA 1
ATOM 1410 C C . GLU A 1 183 ? 2.396 -27.049 -10.098 1.00 91.31 183 GLU A C 1
ATOM 1412 O O . GLU A 1 183 ? 1.699 -26.521 -10.968 1.00 91.31 183 GLU A O 1
ATOM 1417 N N . ASP A 1 184 ? 2.002 -28.147 -9.442 1.00 94.25 184 ASP A N 1
ATOM 1418 C CA . ASP A 1 184 ? 0.761 -28.873 -9.733 1.00 94.25 184 ASP A CA 1
ATOM 1419 C C . ASP A 1 184 ? -0.455 -28.294 -8.986 1.00 94.25 184 ASP A C 1
ATOM 1421 O O . ASP A 1 184 ? -1.596 -28.748 -9.155 1.00 94.25 184 ASP A O 1
ATOM 1425 N N . GLN A 1 185 ? -0.254 -27.269 -8.150 1.00 95.38 185 GLN A N 1
ATOM 1426 C CA . GLN A 1 185 ? -1.356 -26.650 -7.428 1.00 95.38 185 GLN A CA 1
ATOM 1427 C C . GLN A 1 185 ? -2.193 -25.729 -8.336 1.00 95.38 185 GLN A C 1
ATOM 1429 O O . GLN A 1 185 ? -1.684 -25.084 -9.256 1.00 95.38 185 GLN A O 1
ATOM 1434 N N . PRO A 1 186 ? -3.495 -25.554 -8.053 1.00 94.94 186 PRO A N 1
ATOM 1435 C CA . PRO A 1 186 ? -4.304 -24.593 -8.786 1.00 94.94 186 PRO A CA 1
ATOM 1436 C C . PRO A 1 186 ? -3.770 -23.162 -8.640 1.00 94.94 186 PRO A C 1
ATOM 1438 O O . PRO A 1 186 ? -3.637 -22.653 -7.528 1.00 94.94 186 PRO A O 1
ATOM 1441 N N . VAL A 1 187 ? -3.607 -22.462 -9.767 1.00 95.44 187 VAL A N 1
ATOM 1442 C CA . VAL A 1 187 ? -3.231 -21.037 -9.815 1.00 95.44 187 VAL A CA 1
ATOM 1443 C C . VAL A 1 187 ? -4.086 -20.211 -8.848 1.00 95.44 187 VAL A C 1
ATOM 1445 O O . VAL A 1 187 ? -5.306 -20.117 -9.015 1.00 95.44 187 VAL A O 1
ATOM 1448 N N . HIS A 1 188 ? -3.463 -19.588 -7.848 1.00 95.50 188 HIS A N 1
ATOM 1449 C CA . HIS A 1 188 ? -4.159 -18.836 -6.795 1.00 95.50 188 HIS A CA 1
ATOM 1450 C C . HIS A 1 188 ? -4.593 -17.424 -7.239 1.00 95.50 188 HIS A C 1
ATOM 1452 O O . HIS A 1 188 ? -5.435 -16.792 -6.600 1.00 95.50 188 HIS A O 1
ATOM 1458 N N . LEU A 1 189 ? -4.071 -16.936 -8.367 1.00 96.50 189 LEU A N 1
ATOM 1459 C CA . LEU A 1 189 ? -4.467 -15.673 -8.989 1.00 96.50 189 LEU A CA 1
ATOM 1460 C C . LEU A 1 189 ? -5.584 -15.911 -10.004 1.00 96.50 189 LEU A C 1
ATOM 1462 O O . LEU A 1 189 ? -5.351 -16.302 -11.146 1.00 96.50 189 LEU A O 1
ATOM 1466 N N . LYS A 1 190 ? -6.825 -15.681 -9.579 1.00 95.44 190 LYS A N 1
ATOM 1467 C CA . LYS A 1 190 ? -8.006 -15.902 -10.417 1.00 95.44 190 LYS A CA 1
ATOM 1468 C C . LYS A 1 190 ? -8.374 -14.637 -11.191 1.00 95.44 190 LYS A C 1
ATOM 1470 O O . LYS A 1 190 ? -8.660 -13.600 -10.595 1.00 95.44 190 LYS A O 1
ATOM 1475 N N . VAL A 1 191 ? -8.420 -14.744 -12.517 1.00 94.69 191 VAL A N 1
ATOM 1476 C CA . VAL A 1 191 ? -8.974 -13.717 -13.411 1.00 94.69 191 VAL A CA 1
ATOM 1477 C C . VAL A 1 191 ? -10.328 -14.215 -13.901 1.00 94.69 191 VAL A C 1
ATOM 1479 O O . VAL A 1 191 ? -10.395 -15.250 -14.554 1.00 94.69 191 VAL A O 1
ATOM 1482 N N . ALA A 1 192 ? -11.402 -13.506 -13.545 1.00 95.12 192 ALA A N 1
ATOM 1483 C CA . ALA A 1 192 ? -12.772 -13.946 -13.828 1.00 95.12 192 ALA A CA 1
ATOM 1484 C C . ALA A 1 192 ? -13.068 -14.054 -15.334 1.00 95.12 192 ALA A C 1
ATOM 1486 O O . ALA A 1 192 ? -13.740 -14.988 -15.757 1.00 95.12 192 ALA A O 1
ATOM 1487 N N . ASP A 1 193 ? -12.544 -13.117 -16.127 1.00 95.69 193 ASP A N 1
ATOM 1488 C CA . ASP A 1 193 ? -12.605 -13.137 -17.588 1.00 95.69 193 ASP A CA 1
ATOM 1489 C C . ASP A 1 193 ? -11.234 -12.761 -18.159 1.00 95.69 193 ASP A C 1
ATOM 1491 O O . ASP A 1 193 ? -10.798 -11.608 -18.082 1.00 95.69 193 ASP A O 1
ATOM 1495 N N . THR A 1 194 ? -10.531 -13.750 -18.705 1.00 94.75 194 THR A N 1
ATOM 1496 C CA . THR A 1 194 ? -9.199 -13.570 -19.291 1.00 94.75 194 THR A CA 1
ATOM 1497 C C . THR A 1 194 ? -9.243 -12.872 -20.649 1.00 94.75 194 THR A C 1
ATOM 1499 O O . THR A 1 194 ? -8.234 -12.286 -21.046 1.00 94.75 194 THR A O 1
ATOM 1502 N N . ASN A 1 1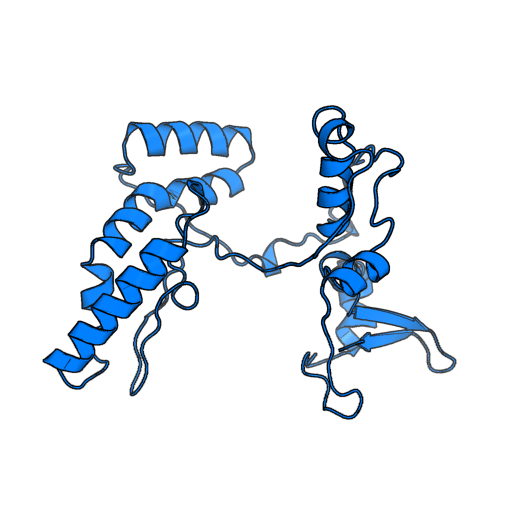95 ? -10.393 -12.830 -21.335 1.00 95.19 195 ASN A N 1
ATOM 1503 C CA . ASN A 1 195 ? -10.517 -12.140 -22.623 1.00 95.19 195 ASN A CA 1
ATOM 1504 C C . ASN A 1 195 ? -10.308 -10.632 -22.478 1.00 95.19 195 ASN A C 1
ATOM 1506 O O . ASN A 1 195 ? -9.743 -9.989 -23.365 1.00 95.19 195 ASN A O 1
ATOM 1510 N N . VAL A 1 196 ? -10.688 -10.057 -21.331 1.00 96.38 196 VAL A N 1
ATOM 1511 C CA . VAL A 1 196 ? -10.433 -8.643 -21.016 1.00 96.38 196 VAL A CA 1
ATOM 1512 C C . VAL A 1 196 ? -8.939 -8.320 -21.084 1.00 96.38 196 VAL A C 1
ATOM 1514 O O . VAL A 1 196 ? -8.580 -7.202 -21.451 1.00 96.38 196 VAL A O 1
ATOM 1517 N N . CYS A 1 197 ? -8.056 -9.273 -20.770 1.00 96.19 197 CYS A N 1
ATOM 1518 C CA . CYS A 1 197 ? -6.612 -9.058 -20.805 1.00 96.19 197 CYS A CA 1
ATOM 1519 C C . CYS A 1 197 ? -6.073 -8.881 -22.226 1.00 96.19 197 CYS A C 1
ATOM 1521 O O . CYS A 1 197 ? -5.115 -8.145 -22.392 1.00 96.19 197 CYS A O 1
ATOM 1523 N N . ILE A 1 198 ? -6.674 -9.484 -23.246 1.00 96.69 198 ILE A N 1
ATOM 1524 C CA . ILE A 1 198 ? -6.191 -9.371 -24.635 1.00 96.69 198 ILE A CA 1
ATOM 1525 C C . ILE A 1 198 ? -7.010 -8.397 -25.485 1.00 96.69 198 ILE A C 1
ATOM 1527 O O . ILE A 1 198 ? -6.591 -8.043 -26.579 1.00 96.69 198 ILE A O 1
ATOM 1531 N N . THR A 1 199 ? -8.157 -7.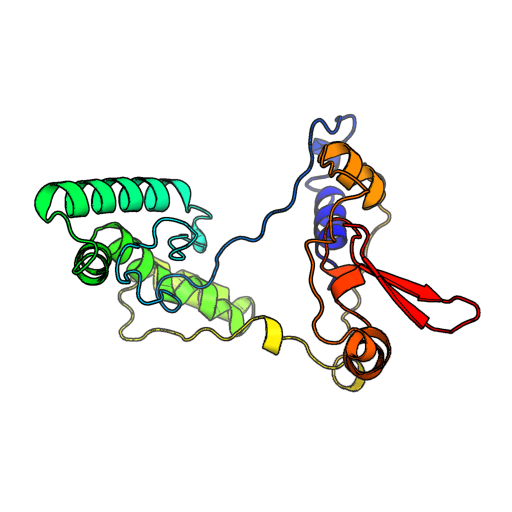950 -24.970 1.00 96.19 199 THR A N 1
ATOM 1532 C CA . THR A 1 199 ? -9.032 -6.961 -25.609 1.00 96.19 199 THR A CA 1
ATOM 1533 C C . THR A 1 199 ? -8.900 -5.615 -24.893 1.00 96.19 199 THR A C 1
ATOM 1535 O O . THR A 1 199 ? -7.874 -4.942 -24.978 1.00 96.19 199 THR A O 1
ATOM 1538 N N . ARG A 1 200 ? -9.895 -5.248 -24.084 1.00 96.38 200 ARG A N 1
ATOM 1539 C CA . ARG A 1 200 ? -10.029 -3.942 -23.445 1.00 96.38 200 ARG A CA 1
ATOM 1540 C C . ARG A 1 200 ? -8.803 -3.526 -22.632 1.00 96.38 200 ARG A C 1
ATOM 1542 O O . ARG A 1 200 ? -8.403 -2.374 -22.691 1.00 96.38 200 ARG A O 1
ATOM 1549 N N . CYS A 1 201 ? -8.210 -4.412 -21.836 1.00 96.44 201 CYS A N 1
ATOM 1550 C CA . CYS A 1 201 ? -7.068 -4.051 -20.990 1.00 96.44 201 CYS A CA 1
ATOM 1551 C C . CYS A 1 201 ? -5.789 -3.821 -21.806 1.00 96.44 201 CYS A C 1
ATOM 1553 O O . CYS A 1 201 ? -4.989 -2.953 -21.449 1.00 96.44 201 CYS A O 1
ATOM 1555 N N . ALA A 1 202 ? -5.607 -4.574 -22.894 1.00 95.81 202 ALA A N 1
ATOM 1556 C CA . ALA A 1 202 ? -4.510 -4.367 -23.830 1.00 95.81 202 ALA A CA 1
ATOM 1557 C C . ALA A 1 202 ? -4.678 -3.026 -24.557 1.00 95.81 202 ALA A C 1
ATOM 1559 O O . ALA A 1 202 ? -3.768 -2.203 -24.542 1.00 95.81 202 ALA A O 1
ATOM 1560 N N . GLU A 1 203 ? -5.870 -2.766 -25.095 1.00 95.94 203 GLU A N 1
ATOM 1561 C CA . GLU A 1 203 ? -6.168 -1.555 -25.865 1.00 95.94 203 GLU A CA 1
ATOM 1562 C C . GLU A 1 203 ? -6.212 -0.289 -25.002 1.00 95.94 203 GLU A C 1
ATOM 1564 O O . GLU A 1 203 ? -5.570 0.709 -25.317 1.00 95.94 203 GLU A O 1
ATOM 1569 N N . GLU A 1 204 ? -6.963 -0.304 -23.899 1.00 96.38 204 GLU A N 1
ATOM 1570 C CA . GLU A 1 204 ? -7.183 0.893 -23.087 1.00 96.38 204 GLU A CA 1
ATOM 1571 C C . GLU A 1 204 ? -5.994 1.195 -22.172 1.00 96.38 204 GLU A C 1
ATOM 1573 O O . GLU A 1 204 ? -5.726 2.363 -21.900 1.00 96.38 204 GLU A O 1
ATOM 1578 N N . TYR A 1 205 ? -5.284 0.177 -21.674 1.00 95.25 205 TYR A N 1
ATOM 1579 C CA . TYR A 1 205 ? -4.311 0.346 -20.587 1.00 95.25 205 TYR A CA 1
ATOM 1580 C C . TYR A 1 205 ? -2.948 -0.303 -20.836 1.00 95.25 205 TYR A C 1
ATOM 1582 O O . TYR A 1 205 ? -2.063 -0.165 -19.983 1.00 95.25 205 TYR A O 1
ATOM 1590 N N . ASP A 1 206 ? -2.745 -0.985 -21.967 1.00 95.00 206 ASP A N 1
ATOM 1591 C CA . ASP A 1 206 ? -1.488 -1.664 -22.299 1.00 95.00 206 ASP A CA 1
ATOM 1592 C C . ASP A 1 206 ? -1.050 -2.631 -21.176 1.00 95.00 206 ASP A C 1
ATOM 1594 O O . ASP A 1 206 ? 0.042 -2.543 -20.609 1.00 95.00 206 ASP A O 1
ATOM 1598 N N . ASN A 1 207 ? -1.981 -3.486 -20.732 1.00 96.06 207 ASN A N 1
ATOM 1599 C CA . ASN A 1 207 ? -1.753 -4.567 -19.761 1.00 96.06 207 ASN A CA 1
ATOM 1600 C C . ASN A 1 207 ? -0.879 -4.182 -18.551 1.00 96.06 207 ASN A C 1
ATOM 1602 O O . ASN A 1 207 ? 0.222 -4.713 -18.367 1.00 96.06 207 ASN A O 1
ATOM 1606 N N . PRO A 1 208 ? -1.337 -3.277 -17.670 1.00 95.44 208 PRO A N 1
ATOM 1607 C CA . PRO A 1 208 ? -0.526 -2.760 -16.570 1.00 95.44 208 PRO A CA 1
ATOM 1608 C C . PRO A 1 208 ? -0.062 -3.843 -15.580 1.00 95.44 208 PRO A C 1
ATOM 1610 O O . PRO A 1 208 ? 0.950 -3.637 -14.907 1.00 95.44 208 PRO A O 1
ATOM 1613 N N . CYS A 1 209 ? -0.723 -5.005 -15.521 1.00 95.19 209 CYS A N 1
ATOM 1614 C CA . CYS A 1 209 ? -0.329 -6.141 -14.680 1.00 95.19 209 CYS A CA 1
ATOM 1615 C C . CYS A 1 209 ? 1.075 -6.675 -14.970 1.00 95.19 209 CYS A C 1
ATOM 1617 O O . CYS A 1 209 ? 1.804 -7.007 -14.035 1.00 95.19 209 CYS A O 1
ATOM 1619 N N . THR A 1 210 ? 1.505 -6.627 -16.229 1.00 95.56 210 THR A N 1
ATOM 1620 C CA . THR A 1 210 ? 2.857 -7.012 -16.672 1.00 95.56 210 THR A CA 1
ATOM 1621 C C . THR A 1 210 ? 3.946 -6.070 -16.128 1.00 95.56 210 THR A C 1
ATOM 1623 O O . THR A 1 210 ? 5.145 -6.361 -16.196 1.00 95.56 210 THR A O 1
ATOM 1626 N N . ARG A 1 211 ? 3.536 -4.912 -15.581 1.00 93.81 211 ARG A N 1
ATOM 1627 C CA . ARG A 1 211 ? 4.397 -3.807 -15.136 1.00 93.81 211 ARG A CA 1
ATOM 1628 C C . ARG A 1 211 ? 4.327 -3.549 -13.637 1.00 93.81 211 ARG A C 1
ATOM 1630 O O . ARG A 1 211 ? 5.364 -3.258 -13.043 1.00 93.81 211 ARG A O 1
ATOM 1637 N N . PHE A 1 212 ? 3.136 -3.594 -13.039 1.00 94.88 212 PHE A N 1
ATOM 1638 C CA . PHE A 1 212 ? 2.982 -3.387 -11.597 1.00 94.88 212 PHE A CA 1
ATOM 1639 C C . PHE A 1 212 ? 3.349 -4.627 -10.786 1.00 94.88 212 PHE A C 1
ATOM 1641 O O . PHE A 1 212 ? 3.719 -4.482 -9.624 1.00 94.88 212 PHE A O 1
ATOM 1648 N N . CYS A 1 213 ? 3.261 -5.827 -11.376 1.00 95.75 213 CYS A N 1
ATOM 1649 C CA . CYS A 1 213 ? 3.619 -7.050 -10.675 1.00 95.75 213 CYS A CA 1
ATOM 1650 C C . CYS A 1 213 ? 5.136 -7.079 -10.434 1.00 95.75 213 CYS A C 1
ATOM 1652 O O . CYS A 1 213 ? 5.906 -7.049 -11.401 1.00 95.75 213 CYS A O 1
ATOM 1654 N N . PRO A 1 214 ? 5.586 -7.137 -9.167 1.00 94.56 214 PRO A N 1
ATOM 1655 C CA . PRO A 1 214 ? 7.010 -7.103 -8.849 1.00 94.56 214 PRO A CA 1
ATOM 1656 C C . PRO A 1 214 ? 7.729 -8.396 -9.251 1.00 94.56 214 PRO A C 1
ATOM 1658 O O . PRO A 1 214 ? 8.939 -8.365 -9.445 1.00 94.56 214 PRO A O 1
ATOM 1661 N N . ALA A 1 215 ? 6.986 -9.495 -9.410 1.00 94.31 215 ALA A N 1
ATOM 1662 C CA . ALA A 1 215 ? 7.524 -10.834 -9.625 1.00 94.31 215 ALA A CA 1
ATOM 1663 C C . ALA A 1 215 ? 7.397 -11.347 -11.072 1.00 94.31 215 ALA A C 1
ATOM 1665 O O . ALA A 1 215 ? 7.835 -12.447 -11.365 1.00 94.31 215 ALA A O 1
ATOM 1666 N N . GLY A 1 216 ? 6.810 -10.573 -11.994 1.00 93.00 216 GLY A N 1
ATOM 1667 C CA . GLY A 1 216 ? 6.669 -11.023 -13.390 1.00 93.00 216 GLY A CA 1
ATOM 1668 C C . GLY A 1 216 ? 5.661 -12.162 -13.590 1.00 93.00 216 GLY A C 1
ATOM 1669 O O . GLY A 1 216 ? 5.756 -12.899 -14.560 1.00 93.00 216 GLY A O 1
ATOM 1670 N N . VAL A 1 217 ? 4.683 -12.281 -12.690 1.00 95.75 217 VAL A N 1
ATOM 1671 C CA . VAL A 1 217 ? 3.679 -13.358 -12.716 1.00 95.75 217 VAL A CA 1
ATOM 1672 C C . VAL A 1 217 ? 2.753 -13.285 -13.934 1.00 95.75 217 VAL A C 1
ATOM 1674 O O . VAL A 1 217 ? 2.332 -14.313 -14.444 1.00 95.75 217 VAL A O 1
ATOM 1677 N N . TYR A 1 218 ? 2.419 -12.080 -14.401 1.00 96.44 218 TYR A N 1
ATOM 1678 C CA . TYR A 1 218 ? 1.507 -11.892 -15.531 1.00 96.44 218 TYR A CA 1
ATOM 1679 C C . TYR A 1 218 ? 2.285 -11.625 -16.813 1.00 96.44 218 TYR A C 1
ATOM 1681 O O . TYR A 1 218 ? 3.012 -10.628 -16.896 1.00 96.44 218 TYR A O 1
ATOM 1689 N N . GLU A 1 219 ? 2.048 -12.455 -17.819 1.00 96.12 219 GLU A N 1
ATOM 1690 C CA . GLU A 1 219 ? 2.650 -12.349 -19.142 1.00 96.12 219 GLU A CA 1
ATOM 1691 C C . GLU A 1 219 ? 1.575 -12.481 -20.224 1.00 96.12 219 GLU A C 1
ATOM 1693 O O . GLU A 1 219 ? 0.630 -13.254 -20.079 1.00 96.12 219 GLU A O 1
ATOM 1698 N N . ILE A 1 220 ? 1.687 -11.697 -21.298 1.00 96.81 220 ILE A N 1
ATOM 1699 C CA . ILE A 1 220 ? 0.856 -11.881 -22.491 1.00 96.81 220 ILE A CA 1
ATOM 1700 C C . ILE A 1 220 ? 1.701 -12.657 -23.489 1.00 96.81 220 ILE A C 1
ATOM 1702 O O . ILE A 1 220 ? 2.687 -12.125 -23.995 1.00 96.81 220 ILE A O 1
ATOM 1706 N N . VAL A 1 221 ? 1.318 -13.904 -23.732 1.00 96.12 221 VAL A N 1
ATOM 1707 C CA . VAL A 1 221 ? 1.999 -14.805 -24.665 1.00 96.12 221 VAL A CA 1
ATOM 1708 C C . VAL A 1 221 ? 1.192 -14.911 -25.951 1.00 96.12 221 VAL A C 1
ATOM 1710 O O . VAL A 1 221 ? -0.029 -14.741 -25.939 1.00 96.12 221 VAL A O 1
ATOM 1713 N N . GLU A 1 222 ? 1.878 -15.167 -27.056 1.00 95.31 222 GLU A N 1
ATOM 1714 C CA . GLU A 1 222 ? 1.284 -15.360 -28.376 1.00 95.31 222 GLU A CA 1
ATOM 1715 C C . GLU A 1 222 ? 1.695 -16.740 -28.885 1.00 95.31 222 GLU A C 1
ATOM 1717 O O . GLU A 1 222 ? 2.885 -17.045 -28.965 1.00 95.31 222 GLU A O 1
ATOM 1722 N N . ASP A 1 223 ? 0.704 -17.580 -29.164 1.00 91.81 223 ASP A N 1
ATOM 1723 C CA . ASP A 1 223 ? 0.875 -18.913 -29.735 1.00 91.81 223 ASP A CA 1
ATOM 1724 C C . ASP A 1 223 ? 0.046 -19.052 -31.026 1.00 91.81 223 ASP A C 1
ATOM 1726 O O . ASP A 1 223 ? -0.542 -18.082 -31.509 1.00 91.81 223 ASP A O 1
ATOM 1730 N N . GLU A 1 224 ? 0.012 -20.247 -31.623 1.00 92.19 224 GLU A N 1
ATOM 1731 C CA . GLU A 1 224 ? -0.737 -20.503 -32.864 1.00 92.19 224 GLU A CA 1
ATOM 1732 C C . GLU A 1 224 ? -2.247 -20.220 -32.733 1.00 92.19 224 GLU A C 1
ATOM 1734 O O . GLU A 1 224 ? -2.904 -19.936 -33.735 1.00 92.19 224 GLU A O 1
ATOM 1739 N N . ALA A 1 225 ? -2.800 -20.262 -31.514 1.00 89.56 225 ALA A N 1
ATOM 1740 C CA . ALA A 1 225 ? -4.199 -19.945 -31.231 1.00 89.56 225 ALA A CA 1
ATOM 1741 C C . ALA A 1 225 ? -4.430 -18.448 -30.937 1.00 89.56 225 ALA A C 1
ATOM 1743 O O . ALA A 1 225 ? -5.578 -18.015 -30.803 1.00 89.56 225 ALA A O 1
ATOM 1744 N N . GLY A 1 226 ? -3.361 -17.649 -30.874 1.00 92.62 226 GLY A N 1
ATOM 1745 C CA . GLY A 1 226 ? -3.388 -16.203 -30.695 1.00 92.62 226 GLY A CA 1
ATOM 1746 C C . GLY A 1 226 ? -2.831 -15.742 -29.349 1.00 92.62 226 GLY A C 1
ATOM 1747 O O . GLY A 1 226 ? -2.098 -16.444 -28.654 1.00 92.62 226 GLY A O 1
ATOM 1748 N N . LYS A 1 227 ? -3.154 -14.498 -28.980 1.00 95.25 227 LYS A N 1
ATOM 1749 C CA . LYS A 1 227 ? -2.694 -13.899 -27.721 1.00 95.25 227 LYS A CA 1
ATOM 1750 C C . LYS A 1 227 ? -3.521 -14.399 -26.546 1.00 95.25 227 LYS A C 1
ATOM 1752 O O . LYS A 1 227 ? -4.747 -14.420 -26.620 1.00 95.25 227 LYS A O 1
ATOM 1757 N N . ARG A 1 228 ? -2.868 -14.693 -25.422 1.00 95.69 228 ARG A N 1
ATOM 1758 C CA . ARG A 1 228 ? -3.524 -15.053 -24.156 1.00 95.69 228 ARG A CA 1
ATOM 1759 C C . ARG A 1 228 ? -2.743 -14.561 -22.941 1.00 95.69 228 ARG A C 1
ATOM 1761 O O . ARG A 1 228 ? -1.542 -14.311 -23.008 1.00 95.69 228 ARG A O 1
ATOM 1768 N N . LEU A 1 229 ? -3.433 -14.455 -21.806 1.00 96.69 229 LEU A N 1
ATOM 1769 C CA . LEU A 1 229 ? -2.786 -14.257 -20.510 1.00 96.69 229 LEU A CA 1
ATOM 1770 C C . LEU A 1 229 ? -2.181 -15.582 -20.027 1.00 96.69 229 LEU A C 1
ATOM 1772 O O . LEU A 1 229 ? -2.883 -16.588 -19.926 1.00 96.69 229 LEU A O 1
ATOM 1776 N N . GLN A 1 230 ? -0.905 -15.552 -19.663 1.00 96.12 230 GLN A N 1
ATOM 1777 C CA . GLN A 1 230 ? -0.226 -16.580 -18.887 1.00 96.12 230 GLN A CA 1
ATOM 1778 C C . GLN A 1 230 ? 0.014 -16.073 -17.461 1.00 96.12 230 GLN A C 1
ATOM 1780 O O . GLN A 1 230 ? 0.381 -14.913 -17.250 1.00 96.12 230 GLN A O 1
ATOM 1785 N N . ILE A 1 231 ? -0.236 -16.943 -16.482 1.00 96.44 231 ILE A N 1
ATOM 1786 C CA . ILE A 1 231 ? -0.040 -16.664 -15.060 1.00 96.44 231 ILE A CA 1
ATOM 1787 C C . ILE A 1 231 ? 0.994 -17.654 -14.525 1.00 96.44 231 ILE A C 1
ATOM 1789 O O . ILE A 1 231 ? 0.706 -18.841 -14.419 1.00 96.44 231 ILE A O 1
ATOM 1793 N N . ASN A 1 232 ? 2.173 -17.144 -14.183 1.00 94.62 232 ASN A N 1
ATOM 1794 C CA . ASN A 1 232 ? 3.284 -17.889 -13.594 1.00 94.62 232 ASN A CA 1
ATOM 1795 C C . ASN A 1 232 ? 3.156 -17.818 -12.056 1.00 94.62 232 ASN A C 1
ATOM 1797 O O . ASN A 1 232 ? 3.787 -16.960 -11.432 1.00 94.62 232 ASN A O 1
ATOM 1801 N N . ALA A 1 233 ? 2.222 -18.587 -11.485 1.00 88.50 233 ALA A N 1
ATOM 1802 C CA . ALA A 1 233 ? 1.843 -18.526 -10.066 1.00 88.50 233 ALA A CA 1
ATOM 1803 C C . ALA A 1 233 ? 2.632 -19.502 -9.196 1.00 88.50 233 ALA A C 1
ATOM 1805 O O . ALA A 1 233 ? 2.824 -20.646 -9.644 1.00 88.50 233 ALA A O 1
#

Solvent-accessible surface area (backbone atoms only — not comparable to full-atom values): 14104 Å² total; per-residue (Å²): 125,44,59,59,57,54,54,54,50,53,48,62,33,84,89,38,28,76,81,49,63,96,61,81,87,87,65,43,86,86,79,91,76,64,69,62,26,51,81,59,48,65,86,33,48,46,94,94,39,71,52,44,22,69,84,36,31,49,28,38,55,96,77,73,45,34,66,70,39,21,52,51,38,46,53,54,51,52,52,44,36,72,76,66,75,44,40,78,64,45,43,59,54,50,63,74,31,72,61,35,54,54,33,50,34,52,41,49,35,64,46,28,41,77,71,37,69,69,53,11,51,55,45,33,51,47,37,58,76,52,59,30,66,62,97,70,79,64,72,86,79,64,73,89,72,68,71,68,40,58,92,81,43,84,78,77,87,74,83,77,71,87,79,83,63,82,64,88,47,50,65,61,40,41,60,42,42,73,74,84,70,71,81,89,53,79,70,84,80,79,66,95,61,59,63,44,56,70,42,60,35,33,70,41,48,61,42,53,57,56,38,59,42,70,68,60,34,43,43,81,47,75,56,98,94,42,74,41,78,44,76,67,105

Nearest PDB structures (foldseek):
  2gmj-assembly1_A  TM=9.083E-01  e=7.911E-16  Sus scrofa
  7pua-assembly1_F9  TM=2.967E-01  e=3.980E+00  Trypanosoma brucei brucei

Secondary structure (DSSP, 8-state):
--HHHHHHHHHHSTTTHHHHTT--------------GGGG----EETTEE--HHHHT--BGGGTB-HHHHHHHHHHHHHHHHHHSSSTTHHHHHHHSHHHHHHHHHTTHHHHGGG-HHHHHHHHHHHHHTTT--S--PPP--GGG-PPPGGG-PPPP--PPPP-SSP-SHHHHHHTTT----TTSPPSS--S-THHHHTHHHHHH--THHHH-TT--EEEEEETTEEEEEE--

Foldseek 3Di:
DFVLLVVLLVCVPPVNVVVCPVHDQQAFDDDDAQDQFLQPQDQQFDFPGGHAFCSRPLAPVVVRDGVVRRVVLVVQQVVVCVVPVGRPCSSVSSCPDPSVVQSLLRQALRLLCVVPDVSSVVVNVVSVVCSNPPPDGHDDDDPVVVAFFPVVDDDDDPPRDDRDDPPPDLQRNVVRNVDDDDPPDPDPDDDPDFVCQVPVCCRGPVNCCCRHPSRSQWDWDQDPVGTTIHGND